Protein AF-A0A9N8EBX8-F1 (afdb_monomer_lite)

Radius of gyration: 35.18 Å; chains: 1; bounding box: 75×63×106 Å

Foldseek 3Di:
DDDDDDDDDDDDDDPPDPDPDPPVVPPDDPPPPPDDDDDDDDDPPPVVPPPVVVVVVPPPPPPPPPPDDPDPDPPPDDDPDPPVPDDDDDPVNDDPVRVVVCVVCVVVVVVVVVQVVQQCVVQVDPVSRDDLVQWDQDPVRDTHDPRCVVVVVVVVVVVVVVVVVVVVVVVVVVVVVVVVVVVVVVVVVVVVVVVVVVVCVVVVVDDDD

Organism: NCBI:txid568900

Sequence (209 aa):
MFVSCFPRPLPHRSTAKRLDVSVEQLFNPLLGLVDSMTDSDDDTPRWKTSQVELSQLLESDDERSLSCNKKKSRHVCFALEPETVALIPSHRDMTDVEWNSLFWGCDEIDQNARRNRVEFQVEGNWRNVLEESEFTLCSDGCLYHPVTVEIHLRNLRAQQVALANAAALVAVEVNSKKRKRATHLISGETRRIRGAFKRLRATGALPPQ

pLDDT: mean 75.57, std 18.73, range [31.95, 97.69]

Secondary structure (DSSP, 8-state):
-----PPPPPPP----------GGGSS-SSTTS------------GGGG-TTTTTGGGS--------------------SS-----PPPPTTS--HHHHHHHHHTHHHHHHHHHHHHHHHHHH-SGGGPPPGGGSEE-TTS-EE-HHHHHHHHHHHHHHHHHHHHHHHHHHHHHHHHHHHHHHHHHHHHHHHHHHHHHHHHHTTSS---

Structure (mmCIF, N/CA/C/O backbone):
data_AF-A0A9N8EBX8-F1
#
_entry.id   AF-A0A9N8EBX8-F1
#
loop_
_atom_site.group_PDB
_atom_site.id
_atom_site.type_symbol
_atom_site.label_atom_id
_atom_site.label_alt_id
_atom_site.label_comp_id
_atom_site.label_asym_id
_atom_site.label_entity_id
_atom_site.label_seq_id
_atom_site.pdbx_PDB_ins_code
_atom_site.Cartn_x
_atom_site.Cartn_y
_atom_site.Cartn_z
_atom_site.occupancy
_atom_site.B_iso_or_equiv
_atom_site.auth_seq_id
_atom_site.auth_comp_id
_atom_site.auth_asym_id
_atom_site.auth_atom_id
_atom_site.pdbx_PDB_model_num
ATOM 1 N N . MET A 1 1 ? 31.525 32.209 4.503 1.00 37.19 1 MET A N 1
ATOM 2 C CA . MET A 1 1 ? 30.225 32.909 4.573 1.00 37.19 1 MET A CA 1
ATOM 3 C C . MET A 1 1 ? 29.210 31.904 5.094 1.00 37.19 1 MET A C 1
ATOM 5 O O . MET A 1 1 ? 28.991 30.906 4.427 1.00 37.19 1 MET A O 1
ATOM 9 N N . PHE A 1 2 ? 28.702 32.084 6.314 1.00 31.95 2 PHE A N 1
ATOM 10 C CA . PHE A 1 2 ? 27.700 31.193 6.912 1.00 31.95 2 PHE A CA 1
ATOM 11 C C . PHE A 1 2 ? 26.309 31.670 6.490 1.00 31.95 2 PHE A C 1
ATOM 13 O O . PHE A 1 2 ? 25.914 32.776 6.847 1.00 31.95 2 PHE A O 1
ATOM 20 N N . VAL A 1 3 ? 25.587 30.858 5.719 1.00 37.88 3 VAL A N 1
ATOM 21 C CA . VAL A 1 3 ? 24.184 31.120 5.376 1.00 37.88 3 VAL A CA 1
ATOM 22 C C . VAL A 1 3 ? 23.325 30.361 6.382 1.00 37.88 3 VAL A C 1
ATOM 24 O O . VAL A 1 3 ? 23.243 29.136 6.353 1.00 37.88 3 VAL A O 1
ATOM 27 N N . SER A 1 4 ? 22.735 31.094 7.323 1.00 40.53 4 SER A N 1
ATOM 28 C CA . SER A 1 4 ? 21.783 30.565 8.294 1.00 40.53 4 SER A CA 1
ATOM 29 C C . SER A 1 4 ? 20.462 30.230 7.597 1.00 40.53 4 SER A C 1
ATOM 31 O O . SER A 1 4 ? 19.743 31.103 7.115 1.00 40.53 4 SER A O 1
ATOM 33 N N . CYS A 1 5 ? 20.126 28.944 7.546 1.00 46.34 5 CYS A N 1
ATOM 34 C CA . CYS A 1 5 ? 18.816 28.484 7.102 1.00 46.34 5 CYS A CA 1
ATOM 35 C C . CYS A 1 5 ? 17.824 28.606 8.265 1.00 46.34 5 CYS A C 1
ATOM 37 O O . CYS A 1 5 ? 17.765 27.742 9.137 1.00 46.34 5 CYS A O 1
ATOM 39 N N . PHE A 1 6 ? 17.053 29.693 8.293 1.00 41.03 6 PHE A N 1
ATOM 40 C CA . PHE A 1 6 ? 15.865 29.784 9.142 1.00 41.03 6 PHE A CA 1
ATOM 41 C C . PHE A 1 6 ? 14.728 28.939 8.537 1.00 41.03 6 PHE A C 1
ATOM 43 O O . PHE A 1 6 ? 14.463 29.056 7.336 1.00 41.03 6 PHE A O 1
ATOM 50 N N . PRO A 1 7 ? 14.020 28.114 9.329 1.00 54.38 7 PRO A N 1
ATOM 51 C CA . PRO A 1 7 ? 12.858 27.381 8.844 1.00 54.38 7 PRO A CA 1
ATOM 52 C C . PRO A 1 7 ? 11.713 28.352 8.522 1.00 54.38 7 PRO A C 1
ATOM 54 O O . PRO A 1 7 ? 11.358 29.213 9.330 1.00 54.38 7 PRO A O 1
ATOM 57 N N . ARG A 1 8 ? 11.127 28.210 7.325 1.00 52.31 8 ARG A N 1
ATOM 58 C CA . ARG A 1 8 ? 9.925 28.954 6.923 1.00 52.31 8 ARG A CA 1
ATOM 59 C C . ARG A 1 8 ? 8.744 28.569 7.829 1.00 52.31 8 ARG A C 1
ATOM 61 O O . ARG A 1 8 ? 8.545 27.379 8.073 1.00 52.31 8 ARG A O 1
ATOM 68 N N . PRO A 1 9 ? 7.931 29.534 8.290 1.00 50.69 9 PRO A N 1
ATOM 69 C CA . PRO A 1 9 ? 6.709 29.234 9.023 1.00 50.69 9 PRO A CA 1
ATOM 70 C C . PRO A 1 9 ? 5.687 28.551 8.103 1.00 50.69 9 PRO A C 1
ATOM 72 O O . PRO A 1 9 ? 5.466 28.976 6.968 1.00 50.69 9 PRO A O 1
ATOM 75 N N . LEU A 1 10 ? 5.074 27.479 8.607 1.00 59.56 10 LEU A N 1
ATOM 76 C CA . LEU A 1 10 ? 3.992 26.760 7.935 1.00 59.56 10 LEU A CA 1
ATOM 77 C C . LEU A 1 10 ? 2.757 27.667 7.770 1.00 59.56 10 LEU A C 1
ATOM 79 O O . LEU A 1 10 ? 2.458 28.455 8.673 1.00 59.56 10 LEU A O 1
ATOM 83 N N . PRO A 1 11 ? 2.011 27.551 6.656 1.00 57.91 11 PRO A N 1
ATOM 84 C CA . PRO A 1 11 ? 0.807 28.338 6.438 1.00 57.91 11 PRO A CA 1
ATOM 85 C C . PRO A 1 11 ? -0.276 28.007 7.470 1.00 57.91 11 PRO A C 1
ATOM 87 O O . PRO A 1 11 ? -0.464 26.863 7.890 1.00 57.91 11 PRO A O 1
ATOM 90 N N . HIS A 1 12 ? -0.989 29.057 7.876 1.00 49.72 12 HIS A N 1
ATOM 91 C CA . HIS A 1 12 ? -2.026 29.021 8.893 1.00 49.72 12 HIS A CA 1
ATOM 92 C C . HIS A 1 12 ? -3.114 27.986 8.592 1.00 49.72 12 HIS A C 1
ATOM 94 O O . HIS A 1 12 ? -3.686 27.911 7.506 1.00 49.72 12 HIS A O 1
ATOM 100 N N . ARG A 1 13 ? -3.410 27.218 9.641 1.00 43.53 13 ARG A N 1
ATOM 101 C CA . ARG A 1 13 ? -4.464 26.217 9.772 1.00 43.53 13 ARG A CA 1
ATOM 102 C C . ARG A 1 13 ? -5.822 26.816 9.374 1.00 43.53 13 ARG A C 1
ATOM 104 O O . ARG A 1 13 ? -6.448 27.524 10.158 1.00 43.53 13 ARG A O 1
ATOM 111 N N . SER A 1 14 ? -6.258 26.525 8.151 1.00 53.06 14 SER A N 1
ATOM 112 C CA . SER A 1 14 ? -7.626 26.763 7.685 1.00 53.06 14 SER A CA 1
ATOM 113 C C . SER A 1 14 ? -8.613 26.047 8.613 1.00 53.06 14 SER A C 1
ATOM 115 O O . SER A 1 14 ? -8.440 24.871 8.947 1.00 53.06 14 SER A O 1
ATOM 117 N N . THR A 1 15 ? -9.627 26.775 9.073 1.00 55.84 15 THR A N 1
ATOM 118 C CA . THR A 1 15 ? -10.727 26.272 9.895 1.00 55.84 15 THR A CA 1
ATOM 119 C C . THR A 1 15 ? -11.586 25.323 9.064 1.00 55.84 15 THR A C 1
ATOM 121 O O . THR A 1 15 ? -12.548 25.719 8.409 1.00 55.84 15 THR A O 1
ATOM 124 N N . ALA A 1 16 ? -11.221 24.039 9.084 1.00 47.03 16 ALA A N 1
ATOM 125 C CA . ALA A 1 16 ? -12.009 22.974 8.486 1.00 47.03 16 ALA A CA 1
ATOM 126 C C . ALA A 1 16 ? -13.427 22.995 9.077 1.00 47.03 16 ALA A C 1
ATOM 128 O O . ALA A 1 16 ? -13.636 22.717 10.262 1.00 47.03 16 ALA A O 1
ATOM 129 N N . LYS A 1 17 ? -14.404 23.360 8.241 1.00 56.72 17 LYS A N 1
ATOM 130 C CA . LYS A 1 17 ? -15.826 23.198 8.534 1.00 56.72 17 LYS A CA 1
ATOM 131 C C . LYS A 1 17 ? -16.073 21.713 8.783 1.00 56.72 17 LYS A C 1
ATOM 133 O O . LYS A 1 17 ? -15.787 20.877 7.930 1.00 56.72 17 LYS A O 1
ATOM 138 N N . ARG A 1 18 ? -16.568 21.402 9.977 1.00 46.97 18 ARG A N 1
ATOM 139 C CA . ARG A 1 18 ? -16.962 20.060 10.398 1.00 46.97 18 ARG A CA 1
ATOM 140 C C . ARG A 1 18 ? -18.167 19.648 9.552 1.00 46.97 18 ARG A C 1
ATOM 142 O O . ARG A 1 18 ? -19.279 20.099 9.802 1.00 46.97 18 ARG A O 1
ATOM 149 N N . LEU A 1 19 ? -17.922 18.887 8.492 1.00 50.38 19 LEU A N 1
ATOM 150 C CA . LEU A 1 19 ? -18.979 18.203 7.762 1.00 50.38 19 LEU A CA 1
ATOM 151 C C . LEU A 1 19 ? -19.377 16.996 8.611 1.00 50.38 19 LEU A C 1
ATOM 153 O O . LEU A 1 19 ? -18.619 16.033 8.717 1.00 50.38 19 LEU A O 1
ATOM 157 N N . ASP A 1 20 ? -20.536 17.084 9.258 1.00 47.75 20 ASP A N 1
ATOM 158 C CA . ASP A 1 20 ? -21.183 15.957 9.929 1.00 47.75 20 ASP A CA 1
ATOM 159 C C . ASP A 1 20 ? -21.713 14.995 8.855 1.00 47.75 20 ASP A C 1
ATOM 161 O O . ASP A 1 20 ? -22.892 14.985 8.510 1.00 47.75 20 ASP A O 1
ATOM 165 N N . VAL A 1 21 ? -20.806 14.216 8.265 1.00 49.06 21 VAL A N 1
ATOM 166 C CA . VAL A 1 21 ? -21.164 13.096 7.393 1.00 49.06 21 VAL A CA 1
ATOM 167 C C . VAL A 1 21 ? -21.389 11.885 8.290 1.00 49.06 21 VAL A C 1
ATOM 169 O O . VAL A 1 21 ? -20.483 11.442 8.998 1.00 49.06 21 VAL A O 1
ATOM 172 N N . SER A 1 22 ? -22.620 11.373 8.294 1.00 51.97 22 SER A N 1
ATOM 173 C CA . SER A 1 22 ? -22.981 10.147 9.003 1.00 51.97 22 SER A CA 1
ATOM 174 C C . SER A 1 22 ? -22.118 8.983 8.509 1.00 51.97 22 SER A C 1
ATOM 176 O O . SER A 1 22 ? -22.152 8.622 7.333 1.00 51.97 22 SER A O 1
ATOM 178 N N . VAL A 1 23 ? -21.361 8.376 9.428 1.00 54.88 23 VAL A N 1
ATOM 179 C CA . VAL A 1 23 ? -20.513 7.195 9.179 1.00 54.88 23 VAL A CA 1
ATOM 180 C C . VAL A 1 23 ? -21.335 6.010 8.649 1.00 54.88 23 VAL A C 1
ATOM 182 O O . VAL A 1 23 ? -20.795 5.141 7.974 1.00 54.88 23 VAL A O 1
ATOM 185 N N . GLU A 1 24 ? -22.653 5.996 8.866 1.00 55.81 24 GLU A N 1
ATOM 186 C CA . GLU A 1 24 ? -23.540 4.921 8.405 1.00 55.81 24 GLU A CA 1
ATOM 187 C C . GLU A 1 24 ? -23.800 4.936 6.886 1.00 55.81 24 GLU A C 1
ATOM 189 O O . GLU A 1 24 ? -24.262 3.933 6.350 1.00 55.81 24 GLU A O 1
ATOM 194 N N . GLN A 1 25 ? -23.461 6.014 6.164 1.00 54.91 25 GLN A N 1
ATOM 195 C CA . GLN A 1 25 ? -23.699 6.109 4.713 1.00 54.91 25 GLN A CA 1
ATOM 196 C C . GLN A 1 25 ? -22.510 5.696 3.829 1.00 54.91 25 GLN A C 1
ATOM 198 O O . GLN A 1 25 ? -22.679 5.576 2.620 1.00 54.91 25 GLN A O 1
ATOM 203 N N . LEU A 1 26 ? -21.326 5.433 4.397 1.00 55.50 26 LEU A N 1
ATOM 204 C CA . LEU A 1 26 ? -20.142 5.003 3.628 1.00 55.50 26 LEU A CA 1
ATOM 205 C C . LEU A 1 26 ? -19.890 3.485 3.658 1.00 55.50 26 LEU A C 1
ATOM 207 O O . LEU A 1 26 ? -18.963 3.014 3.006 1.00 55.50 26 LEU A O 1
ATOM 211 N N . PHE A 1 27 ? -20.706 2.711 4.383 1.00 50.91 27 PHE A N 1
ATOM 212 C CA . PHE A 1 27 ? -20.413 1.305 4.694 1.00 50.91 27 PHE A CA 1
ATOM 213 C C . PHE A 1 27 ? -21.330 0.253 4.052 1.00 50.91 27 PHE A C 1
ATOM 215 O O . PHE A 1 27 ? -21.300 -0.887 4.495 1.00 50.91 27 PHE A O 1
ATOM 222 N N . ASN A 1 28 ? -22.104 0.559 3.003 1.00 58.38 28 ASN A N 1
ATOM 223 C CA . ASN A 1 28 ? -22.814 -0.485 2.241 1.00 58.38 28 ASN A CA 1
ATOM 224 C C . ASN A 1 28 ? -23.022 -0.082 0.774 1.00 58.38 28 ASN A C 1
ATOM 226 O O . ASN A 1 28 ? -23.791 0.841 0.508 1.00 58.38 28 ASN A O 1
ATOM 230 N N . PRO A 1 29 ? -22.344 -0.766 -0.177 1.00 49.75 29 PRO A N 1
ATOM 231 C CA . PRO A 1 29 ? -23.085 -1.773 -0.949 1.00 49.75 29 PRO A CA 1
ATOM 232 C C . PRO A 1 29 ? -22.288 -3.031 -1.383 1.00 49.75 29 PRO A C 1
ATOM 234 O O . PRO A 1 29 ? -22.681 -3.679 -2.347 1.00 49.75 29 PRO A O 1
ATOM 237 N N . LEU A 1 30 ? -21.189 -3.4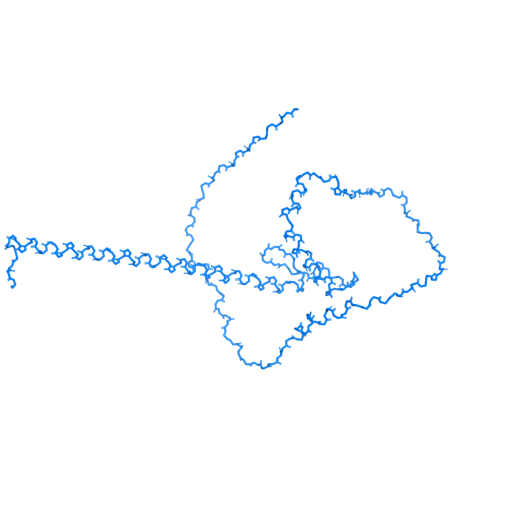20 -0.719 1.00 48.06 30 LEU A N 1
ATOM 238 C CA . LEU A 1 30 ? -20.375 -4.578 -1.163 1.00 48.06 30 LEU A CA 1
ATOM 239 C C . LEU A 1 30 ? -20.599 -5.899 -0.404 1.00 48.06 30 LEU A C 1
ATOM 241 O O . LEU A 1 30 ? -19.956 -6.896 -0.717 1.00 48.06 30 LEU A O 1
ATOM 245 N N . LEU A 1 31 ? -21.546 -5.957 0.535 1.00 50.66 31 LEU A N 1
ATOM 246 C CA . LEU A 1 31 ? -21.876 -7.188 1.274 1.00 50.66 31 LEU A CA 1
ATOM 247 C C . LEU A 1 31 ? -22.850 -8.135 0.539 1.00 50.66 31 LEU A C 1
ATOM 249 O O . LEU A 1 31 ? -23.327 -9.097 1.129 1.00 50.66 31 LEU A O 1
ATOM 253 N N . GLY A 1 32 ? -23.151 -7.886 -0.739 1.00 48.78 32 GLY A N 1
ATOM 254 C CA . GLY A 1 32 ? -24.137 -8.659 -1.505 1.00 48.78 32 GLY A CA 1
ATOM 255 C C . GLY A 1 32 ? -23.594 -9.783 -2.396 1.00 48.78 32 GLY A C 1
ATOM 256 O O . GLY A 1 32 ? -24.377 -10.336 -3.159 1.00 48.78 32 GLY A O 1
ATOM 257 N N . LEU A 1 33 ? -22.291 -10.098 -2.377 1.00 49.91 33 LEU A N 1
ATOM 258 C CA . LEU A 1 33 ? -21.699 -10.988 -3.391 1.00 49.91 33 LEU A CA 1
ATOM 259 C C . LEU A 1 33 ? -20.647 -11.968 -2.849 1.00 49.91 33 LEU A C 1
ATOM 261 O O . LEU A 1 33 ? -19.581 -12.125 -3.434 1.00 49.91 33 LEU A O 1
ATOM 265 N N . VAL A 1 34 ? -20.931 -12.626 -1.728 1.00 47.16 34 VAL A N 1
ATOM 266 C CA . VAL A 1 34 ? -20.144 -13.776 -1.250 1.00 47.16 34 VAL A CA 1
ATOM 267 C C . VAL A 1 34 ? -21.069 -14.784 -0.577 1.00 47.16 34 VAL A C 1
ATOM 269 O O . VAL A 1 34 ? -21.078 -14.908 0.636 1.00 47.16 34 VAL A O 1
ATOM 272 N N . ASP A 1 35 ? -21.873 -15.478 -1.376 1.00 49.88 35 ASP A N 1
ATOM 273 C CA . ASP A 1 35 ? -22.433 -16.781 -1.006 1.00 49.88 35 ASP A CA 1
ATOM 274 C C . ASP A 1 35 ? -22.734 -17.543 -2.295 1.00 49.88 35 ASP A C 1
ATOM 276 O O . ASP A 1 35 ? -23.754 -17.304 -2.936 1.00 49.88 35 ASP A O 1
ATOM 280 N N . SER A 1 36 ? -21.777 -18.379 -2.713 1.00 52.66 36 SER A N 1
ATOM 281 C CA . SER A 1 36 ? -21.924 -19.512 -3.646 1.00 52.66 36 SER A CA 1
ATOM 282 C C . SER A 1 36 ? -20.598 -19.755 -4.372 1.00 52.66 36 SER A C 1
ATOM 284 O O . SER A 1 36 ? -20.434 -19.316 -5.508 1.00 52.66 36 SER A O 1
ATOM 286 N N . MET A 1 37 ? -19.654 -20.446 -3.730 1.00 45.72 37 MET A N 1
ATOM 287 C CA . MET A 1 37 ? -18.734 -21.378 -4.406 1.00 45.72 37 MET A CA 1
ATOM 288 C C . MET A 1 37 ? -17.884 -22.101 -3.357 1.00 45.72 37 MET A C 1
ATOM 290 O O . MET A 1 37 ? -16.717 -21.794 -3.128 1.00 45.72 37 MET A O 1
ATOM 294 N N . THR A 1 38 ? -18.519 -23.053 -2.683 1.00 62.03 38 THR A N 1
ATOM 295 C CA . THR A 1 38 ? -17.833 -24.197 -2.083 1.00 62.03 38 THR A CA 1
ATOM 296 C C . THR A 1 38 ? -18.082 -25.405 -2.978 1.00 62.03 38 THR A C 1
ATOM 298 O O . THR A 1 38 ? -19.181 -25.546 -3.512 1.00 62.03 38 THR A O 1
ATOM 301 N N . ASP A 1 39 ? -17.054 -26.240 -3.087 1.00 57.00 39 ASP A N 1
ATOM 302 C CA . ASP A 1 39 ? -16.981 -27.538 -3.766 1.00 57.00 39 ASP A CA 1
ATOM 303 C C . ASP A 1 39 ? -16.733 -27.499 -5.277 1.00 57.00 39 ASP A C 1
ATOM 305 O O . ASP A 1 39 ? -17.631 -27.634 -6.104 1.00 57.00 39 ASP A O 1
ATOM 309 N N . SER A 1 40 ? -15.450 -27.382 -5.628 1.00 56.84 40 SER A N 1
ATOM 310 C CA . SER A 1 40 ? -14.898 -28.195 -6.710 1.00 56.84 40 SER A CA 1
ATOM 311 C C . SER A 1 40 ? -13.426 -28.486 -6.436 1.00 56.84 40 SER A C 1
ATOM 313 O O . SER A 1 40 ? -12.631 -27.586 -6.159 1.00 56.84 40 SER A O 1
ATOM 315 N N . ASP A 1 41 ? -13.129 -29.775 -6.453 1.00 55.16 41 ASP A N 1
ATOM 316 C CA . ASP A 1 41 ? -11.882 -30.413 -6.079 1.00 55.16 41 ASP A CA 1
ATOM 317 C C . ASP A 1 41 ? -10.686 -30.011 -6.966 1.00 55.16 41 ASP A C 1
ATOM 319 O O . ASP A 1 41 ? -10.775 -29.948 -8.187 1.00 55.16 41 ASP A O 1
ATOM 323 N N . ASP A 1 42 ? -9.546 -29.807 -6.303 1.00 57.62 42 ASP A N 1
ATOM 324 C CA . ASP A 1 42 ? -8.212 -30.248 -6.738 1.00 57.62 42 ASP A CA 1
ATOM 325 C C . ASP A 1 42 ? -7.585 -29.694 -8.037 1.00 57.62 42 ASP A C 1
ATOM 327 O O . ASP A 1 42 ? -6.865 -30.401 -8.737 1.00 57.62 42 ASP A O 1
ATOM 331 N N . ASP A 1 43 ? -7.721 -28.394 -8.309 1.00 52.28 43 ASP A N 1
ATOM 332 C CA . ASP A 1 43 ? -6.803 -27.685 -9.217 1.00 52.28 43 ASP A CA 1
ATOM 333 C C . ASP A 1 43 ? -5.789 -26.869 -8.412 1.00 52.28 43 ASP A C 1
ATOM 335 O O . ASP A 1 43 ? -5.891 -25.653 -8.225 1.00 52.28 43 ASP A O 1
ATOM 339 N N . THR A 1 44 ? -4.765 -27.560 -7.912 1.00 51.97 44 THR A N 1
ATOM 340 C CA . THR A 1 44 ? -3.576 -26.891 -7.380 1.00 51.97 44 THR A CA 1
ATOM 341 C C . THR A 1 44 ? -2.927 -26.113 -8.531 1.00 51.97 44 THR A C 1
ATOM 343 O O . THR A 1 44 ? -2.458 -26.726 -9.493 1.00 51.97 44 THR A O 1
ATOM 346 N N . PRO A 1 45 ? -2.866 -24.770 -8.493 1.00 51.81 45 PRO A N 1
ATOM 347 C CA . PRO A 1 45 ? -2.374 -24.027 -9.636 1.00 51.81 45 PRO A CA 1
ATOM 348 C C . PRO A 1 45 ? -0.866 -24.272 -9.808 1.00 51.81 45 PRO A C 1
ATOM 350 O O . PRO A 1 45 ? -0.055 -24.032 -8.908 1.00 51.81 45 PRO A O 1
ATOM 353 N N . ARG A 1 46 ? -0.508 -24.762 -11.002 1.00 49.44 46 ARG A N 1
ATOM 354 C CA . ARG A 1 46 ? 0.810 -25.279 -11.431 1.00 49.44 46 ARG A CA 1
ATOM 355 C C . ARG A 1 46 ? 2.009 -24.349 -11.181 1.00 49.44 46 ARG A C 1
ATOM 357 O O . ARG A 1 46 ? 3.152 -24.802 -11.214 1.00 49.44 46 ARG A O 1
ATOM 364 N N . TRP A 1 47 ? 1.777 -23.068 -10.894 1.00 54.12 47 TRP A N 1
ATOM 365 C CA . TRP A 1 47 ? 2.827 -22.079 -10.624 1.00 54.12 47 TRP A CA 1
ATOM 366 C C . TRP A 1 47 ? 3.484 -22.218 -9.240 1.00 54.12 47 TRP A C 1
ATOM 368 O O . TRP A 1 47 ? 4.501 -21.576 -8.987 1.00 54.12 47 TRP A O 1
ATOM 378 N N . LYS A 1 48 ? 2.971 -23.077 -8.345 1.00 45.62 48 LYS A N 1
ATOM 379 C CA . LYS A 1 48 ? 3.614 -23.351 -7.043 1.00 45.62 48 LYS A CA 1
ATOM 380 C C . LYS A 1 48 ? 4.815 -24.308 -7.098 1.00 45.62 48 LYS A C 1
ATOM 382 O O . LYS A 1 48 ? 5.445 -24.526 -6.068 1.00 45.62 48 LYS A O 1
ATOM 387 N N . THR A 1 49 ? 5.178 -24.839 -8.266 1.00 52.28 49 THR A N 1
ATOM 388 C CA . THR A 1 49 ? 6.231 -25.871 -8.375 1.00 52.28 49 THR A CA 1
ATOM 389 C C . THR A 1 49 ? 7.660 -25.332 -8.520 1.00 52.28 49 THR A C 1
ATOM 391 O O . THR A 1 49 ? 8.589 -26.121 -8.603 1.00 52.28 49 THR A O 1
ATOM 394 N N . SER A 1 50 ? 7.904 -24.018 -8.525 1.00 53.00 50 SER A N 1
ATOM 395 C CA . SER A 1 50 ? 9.158 -23.528 -9.133 1.00 53.00 50 SER A CA 1
ATOM 396 C C . SER A 1 50 ? 9.980 -22.556 -8.291 1.00 53.00 50 SER A C 1
ATOM 398 O O . SER A 1 50 ? 10.734 -21.774 -8.855 1.00 53.00 50 SER A O 1
ATOM 400 N N . GLN A 1 51 ? 9.908 -22.596 -6.955 1.00 50.56 51 GLN A N 1
ATOM 401 C CA . GLN A 1 51 ? 10.898 -21.864 -6.141 1.00 50.56 51 GLN A CA 1
ATOM 402 C C . GLN A 1 51 ? 12.161 -22.686 -5.835 1.00 50.56 51 GLN A C 1
ATOM 404 O O . GLN A 1 51 ? 13.219 -22.101 -5.629 1.00 50.56 51 GLN A O 1
ATOM 409 N N . VAL A 1 52 ? 12.080 -24.023 -5.856 1.00 51.97 52 VAL A N 1
ATOM 410 C CA . VAL A 1 52 ? 13.243 -24.910 -5.644 1.00 51.97 52 VAL A CA 1
ATOM 411 C C . VAL A 1 52 ? 13.928 -25.282 -6.971 1.00 51.97 52 VAL A C 1
ATOM 413 O O . VAL A 1 52 ? 15.143 -25.453 -6.993 1.00 51.97 52 VAL A O 1
ATOM 416 N N . GLU A 1 53 ? 13.202 -25.305 -8.096 1.00 53.34 53 GLU A N 1
ATOM 417 C CA . GLU A 1 53 ? 13.786 -25.539 -9.434 1.00 53.34 53 GLU A CA 1
ATOM 418 C C . GLU A 1 53 ? 14.520 -24.317 -10.015 1.00 53.34 53 GLU A C 1
ATOM 420 O O . GLU A 1 53 ? 15.482 -24.484 -10.762 1.00 53.34 53 GLU A O 1
ATOM 425 N N . LEU A 1 54 ? 14.142 -23.085 -9.641 1.00 54.19 54 LEU A N 1
ATOM 426 C CA . LEU A 1 54 ? 14.834 -21.872 -10.108 1.00 54.19 54 LEU A CA 1
ATOM 427 C C . LEU A 1 54 ? 16.290 -21.790 -9.626 1.00 54.19 54 LEU A C 1
ATOM 429 O O . LEU A 1 54 ? 17.119 -21.175 -10.290 1.00 54.19 54 LEU A O 1
ATOM 433 N N . SER A 1 55 ? 16.613 -22.434 -8.503 1.00 55.84 55 SER A N 1
ATOM 434 C CA . SER A 1 55 ? 17.971 -22.482 -7.956 1.00 55.84 55 SER A CA 1
ATOM 435 C C . SER A 1 55 ? 18.886 -23.441 -8.726 1.00 55.84 55 SER A C 1
ATOM 437 O O . SER A 1 55 ? 20.088 -23.219 -8.761 1.00 55.84 55 SER A O 1
ATOM 439 N N . GLN A 1 56 ? 18.338 -24.491 -9.353 1.00 52.38 56 GLN A N 1
ATOM 440 C CA . GLN A 1 56 ? 19.124 -25.509 -10.073 1.00 52.38 56 GLN A CA 1
ATOM 441 C C . GLN A 1 56 ? 19.397 -25.142 -11.540 1.00 52.38 56 GLN A C 1
ATOM 443 O O . GLN A 1 56 ? 20.303 -25.695 -12.154 1.00 52.38 56 GLN A O 1
ATOM 448 N N . LEU A 1 57 ? 18.665 -24.175 -12.100 1.00 51.22 57 LEU A N 1
ATOM 449 C CA . LEU A 1 57 ? 18.906 -23.645 -13.450 1.00 51.22 57 LEU A CA 1
ATOM 450 C C . LEU A 1 57 ? 19.999 -22.558 -13.504 1.00 51.22 57 LEU A C 1
ATOM 452 O O . LEU A 1 57 ? 20.328 -22.088 -14.589 1.00 51.22 57 LEU A O 1
ATOM 456 N N . LEU A 1 58 ? 20.558 -22.162 -12.355 1.00 52.88 58 LEU A N 1
ATOM 457 C CA . LEU A 1 58 ? 21.554 -21.090 -12.217 1.00 52.88 58 LEU A CA 1
ATOM 458 C C . LEU A 1 58 ? 23.021 -21.552 -12.327 1.00 52.88 58 LEU A C 1
ATOM 460 O O . LEU A 1 58 ? 23.908 -20.714 -12.220 1.00 52.88 58 LEU A O 1
ATOM 464 N N . GLU A 1 59 ? 23.300 -22.843 -12.539 1.00 59.88 59 GLU A N 1
ATOM 465 C CA . GLU A 1 59 ? 24.678 -23.379 -12.498 1.00 59.88 59 GLU A CA 1
ATOM 466 C C . GLU A 1 59 ? 25.234 -23.870 -13.848 1.00 59.88 59 GLU A C 1
ATOM 468 O O . GLU A 1 59 ? 26.332 -24.419 -13.888 1.00 59.88 59 GLU A O 1
ATOM 473 N N . SER A 1 60 ? 24.539 -23.651 -14.971 1.00 51.81 60 SER A N 1
ATOM 474 C CA . SER A 1 60 ? 25.012 -24.095 -16.295 1.00 51.81 60 SER A CA 1
ATOM 475 C C . SER A 1 60 ? 25.327 -22.916 -17.226 1.00 51.81 60 SER A C 1
ATOM 477 O O . SER A 1 60 ? 24.733 -22.768 -18.294 1.00 51.81 60 SER A O 1
ATOM 479 N N . ASP A 1 61 ? 26.286 -22.081 -16.821 1.00 52.34 61 ASP A N 1
ATOM 480 C CA . ASP A 1 61 ? 26.955 -21.116 -17.702 1.00 52.34 61 ASP A CA 1
ATOM 481 C C . ASP A 1 61 ? 27.986 -21.851 -18.577 1.00 52.34 61 ASP A C 1
ATOM 483 O O . ASP A 1 61 ? 29.197 -21.796 -18.367 1.00 52.34 61 ASP A O 1
ATOM 487 N N . ASP A 1 62 ? 27.487 -22.589 -19.572 1.00 56.47 62 ASP A N 1
ATOM 488 C CA . ASP A 1 62 ? 28.326 -23.134 -20.635 1.00 56.47 62 ASP A CA 1
ATOM 489 C C . ASP A 1 62 ? 28.790 -21.995 -21.555 1.00 56.47 62 ASP A C 1
ATOM 491 O O . ASP A 1 62 ? 28.017 -21.430 -22.338 1.00 56.47 62 ASP A O 1
ATOM 495 N N . GLU A 1 63 ? 30.088 -21.710 -21.464 1.00 57.03 63 GLU A N 1
ATOM 496 C CA . GLU A 1 63 ? 30.949 -20.900 -22.331 1.00 57.03 63 GLU A CA 1
ATOM 497 C C . GLU A 1 63 ? 30.727 -21.181 -23.836 1.00 57.03 63 GLU A C 1
ATOM 499 O O . GLU A 1 63 ? 31.537 -21.808 -24.529 1.00 57.03 63 GLU A O 1
ATOM 504 N N . ARG A 1 64 ? 29.616 -20.694 -24.402 1.00 54.56 64 ARG A N 1
ATOM 505 C CA . ARG A 1 64 ? 29.409 -20.662 -25.854 1.00 54.56 64 ARG A CA 1
ATOM 506 C C . ARG A 1 64 ? 30.297 -19.583 -26.447 1.00 54.56 64 ARG A C 1
ATOM 508 O O . ARG A 1 64 ? 29.888 -18.440 -26.635 1.00 54.56 64 ARG A O 1
ATOM 515 N N . SER A 1 65 ? 31.515 -19.990 -26.785 1.00 55.59 65 SER A N 1
ATOM 516 C CA . SER A 1 65 ? 32.447 -19.237 -27.616 1.00 55.59 65 SER A CA 1
ATOM 517 C C . SER A 1 65 ? 31.753 -18.808 -28.917 1.00 55.59 65 SER A C 1
ATOM 519 O O . SER A 1 65 ? 31.552 -19.595 -29.847 1.00 55.59 65 SER A O 1
ATOM 521 N N . LEU A 1 66 ? 31.322 -17.545 -28.963 1.00 52.72 66 LEU A N 1
ATOM 522 C CA . LEU A 1 66 ? 30.708 -16.925 -30.131 1.00 52.72 66 LEU A CA 1
ATOM 523 C C . LEU A 1 66 ? 31.787 -16.724 -31.199 1.00 52.72 66 LEU A C 1
ATOM 525 O O . LEU A 1 66 ? 32.461 -15.697 -31.253 1.00 52.72 66 LEU A O 1
ATOM 529 N N . SER A 1 67 ? 31.938 -17.722 -32.068 1.00 54.12 67 SER A N 1
ATOM 530 C CA . SER A 1 67 ? 32.713 -17.619 -33.304 1.00 54.12 67 SER A CA 1
ATOM 531 C C . SER A 1 67 ? 32.131 -16.508 -34.186 1.00 54.12 67 SER A C 1
ATOM 533 O O . SER A 1 67 ? 31.121 -16.671 -34.879 1.00 54.12 67 SER A O 1
ATOM 535 N N . CYS A 1 68 ? 32.742 -15.327 -34.120 1.00 49.50 68 CYS A N 1
ATOM 536 C CA . CYS A 1 68 ? 32.347 -14.164 -34.895 1.00 49.50 68 CYS A CA 1
ATOM 537 C C . CYS A 1 68 ? 32.812 -14.325 -36.352 1.00 49.50 68 CYS A C 1
ATOM 539 O O . CYS A 1 68 ? 33.937 -14.008 -36.737 1.00 49.50 68 CYS A O 1
ATOM 541 N N . ASN A 1 69 ? 31.908 -14.820 -37.199 1.00 54.97 69 ASN A N 1
ATOM 542 C CA . ASN A 1 69 ? 32.083 -14.793 -38.647 1.00 54.97 69 ASN A CA 1
ATOM 543 C C . ASN A 1 69 ? 32.334 -13.349 -39.113 1.00 54.97 69 ASN A C 1
ATOM 545 O O . ASN A 1 69 ? 31.463 -12.488 -38.977 1.00 54.97 69 ASN A O 1
ATOM 549 N N . LYS A 1 70 ? 33.521 -13.102 -39.685 1.00 60.50 70 LYS A N 1
ATOM 550 C CA . LYS A 1 70 ? 33.986 -11.817 -40.238 1.00 60.50 70 LYS A CA 1
ATOM 551 C C . LYS A 1 70 ? 33.131 -11.381 -41.437 1.00 60.50 70 LYS A C 1
ATOM 553 O O . LYS A 1 70 ? 33.555 -11.460 -42.588 1.00 60.50 70 LYS A O 1
ATOM 558 N N . LYS A 1 71 ? 31.904 -10.925 -41.190 1.00 64.00 71 LYS A N 1
ATOM 559 C CA . LYS A 1 71 ? 31.101 -10.202 -42.182 1.00 64.00 71 LYS A CA 1
ATOM 560 C C . LYS A 1 71 ? 31.650 -8.778 -42.261 1.00 64.00 71 LYS A C 1
ATOM 562 O O . LYS A 1 71 ? 31.806 -8.130 -41.232 1.00 64.00 71 LYS A O 1
ATOM 567 N N . LYS A 1 72 ? 31.976 -8.315 -43.474 1.00 65.12 72 LYS A N 1
ATOM 568 C CA . LYS A 1 72 ? 32.446 -6.946 -43.751 1.00 65.12 72 LYS A CA 1
ATOM 569 C C . LYS A 1 72 ? 31.498 -5.956 -43.066 1.00 65.12 72 LYS A C 1
ATOM 571 O O . LYS A 1 72 ? 30.325 -5.890 -43.437 1.00 65.12 72 LYS A O 1
ATOM 576 N N . SER A 1 73 ? 31.982 -5.253 -42.043 1.00 62.28 73 SER A N 1
ATOM 577 C CA . SER A 1 73 ? 31.191 -4.274 -41.304 1.00 62.28 73 SER A CA 1
ATOM 578 C C . SER A 1 73 ? 30.769 -3.172 -42.270 1.00 62.28 73 SER A C 1
ATOM 580 O O . SER A 1 73 ? 31.595 -2.471 -42.854 1.00 62.28 73 SER A O 1
ATOM 582 N N . ARG A 1 74 ? 29.460 -3.030 -42.488 1.00 69.06 74 ARG A N 1
ATOM 583 C CA . ARG A 1 74 ? 28.928 -1.811 -43.094 1.00 69.06 74 ARG A CA 1
ATOM 584 C C . ARG A 1 74 ? 29.183 -0.718 -42.062 1.00 69.06 74 ARG A C 1
ATOM 586 O O . ARG A 1 74 ? 28.676 -0.820 -40.948 1.00 69.06 74 ARG A O 1
ATOM 593 N N . HIS A 1 75 ? 30.027 0.256 -42.393 1.00 67.62 75 HIS A N 1
ATOM 594 C CA . HIS A 1 75 ? 30.238 1.420 -41.540 1.00 67.62 75 HIS A CA 1
ATOM 595 C C . HIS A 1 75 ? 28.890 2.121 -41.361 1.00 67.62 75 HIS A C 1
ATOM 597 O O . HIS A 1 75 ? 28.325 2.649 -42.318 1.00 67.62 75 HIS A O 1
ATOM 603 N N . VAL A 1 76 ? 28.352 2.064 -40.144 1.00 69.12 76 VAL A N 1
ATOM 604 C CA . VAL A 1 76 ? 27.208 2.877 -39.742 1.00 69.12 76 VAL A CA 1
ATOM 605 C C . VAL A 1 76 ? 27.744 4.299 -39.604 1.00 69.12 76 VAL A C 1
ATOM 607 O O . VAL A 1 76 ? 28.494 4.594 -38.678 1.00 69.12 76 VAL A O 1
ATOM 610 N N . CYS A 1 77 ? 27.441 5.152 -40.580 1.00 65.12 77 CYS A N 1
ATOM 611 C CA . CYS A 1 77 ? 27.672 6.587 -40.475 1.00 65.12 77 CYS A CA 1
ATOM 612 C C . CYS A 1 77 ? 26.426 7.186 -39.827 1.00 65.12 77 CYS A C 1
ATOM 614 O O . CYS A 1 77 ? 25.366 7.216 -40.451 1.00 65.12 77 CYS A O 1
ATOM 616 N N . PHE A 1 78 ? 26.544 7.612 -38.572 1.00 69.12 78 PHE A N 1
ATOM 617 C CA . PHE A 1 78 ? 25.506 8.404 -37.921 1.00 69.12 78 PHE A CA 1
ATOM 618 C C . PHE A 1 78 ? 25.371 9.746 -38.657 1.00 69.12 78 PHE A C 1
ATOM 620 O O . PHE A 1 78 ? 26.367 10.292 -39.141 1.00 69.12 78 PHE A O 1
ATOM 627 N N . ALA A 1 79 ? 24.137 10.224 -38.823 1.00 66.50 79 ALA A N 1
ATOM 628 C CA . ALA A 1 79 ? 23.862 11.475 -39.519 1.00 66.50 79 ALA A CA 1
ATOM 629 C C . ALA A 1 79 ? 24.555 12.648 -38.804 1.00 66.50 79 ALA A C 1
ATOM 631 O O . ALA A 1 79 ? 24.613 12.685 -37.581 1.00 66.50 79 ALA A O 1
ATOM 632 N N . LEU A 1 80 ? 25.072 13.607 -39.578 1.00 62.38 80 LEU A N 1
ATOM 633 C CA . LEU A 1 80 ? 25.788 14.799 -39.096 1.00 62.38 80 LEU A CA 1
ATOM 634 C C . LEU A 1 80 ? 24.862 15.887 -38.516 1.00 62.38 80 LEU A C 1
ATOM 636 O O . LEU A 1 80 ? 25.270 17.040 -38.382 1.00 62.38 80 LEU A O 1
ATOM 640 N N . GLU A 1 81 ? 23.613 15.546 -38.212 1.00 68.62 81 GLU A N 1
ATOM 641 C CA . GLU A 1 81 ? 22.747 16.432 -37.444 1.00 68.62 81 GLU A CA 1
ATOM 642 C C . GLU A 1 81 ? 23.366 16.554 -36.043 1.00 68.62 81 GLU A C 1
ATOM 644 O O . GLU A 1 81 ? 23.759 15.534 -35.468 1.00 68.62 81 GLU A O 1
ATOM 649 N N . PRO A 1 82 ? 23.503 17.763 -35.474 1.00 61.75 82 PRO A N 1
ATOM 650 C CA . PRO A 1 82 ? 23.858 17.910 -34.077 1.00 61.75 82 PRO A CA 1
ATOM 651 C C . PRO A 1 82 ? 22.668 17.423 -33.248 1.00 61.75 82 PRO A C 1
ATOM 653 O O . PRO A 1 82 ? 21.870 18.216 -32.754 1.00 61.75 82 PRO A O 1
ATOM 656 N N . GLU A 1 83 ? 22.534 16.105 -33.099 1.00 61.44 83 GLU A N 1
ATOM 657 C CA . GLU A 1 83 ? 21.798 15.543 -31.983 1.00 61.44 83 GLU A CA 1
ATOM 658 C C . GLU A 1 83 ? 22.434 16.162 -30.743 1.00 61.44 83 GLU A C 1
ATOM 660 O O . GLU A 1 83 ? 23.610 15.949 -30.439 1.00 61.44 83 GLU A O 1
ATOM 665 N N . THR A 1 84 ? 21.683 17.024 -30.064 1.00 66.94 84 THR A N 1
ATOM 666 C CA . THR A 1 84 ? 22.002 17.460 -28.711 1.00 66.94 84 THR A CA 1
ATOM 667 C C . THR A 1 84 ? 22.076 16.205 -27.858 1.00 66.94 84 THR A C 1
ATOM 669 O O . THR A 1 84 ? 21.065 15.734 -27.343 1.00 66.94 84 THR A O 1
ATOM 672 N N . VAL A 1 85 ? 23.275 15.632 -27.757 1.00 69.56 85 VAL A N 1
ATOM 673 C CA . VAL A 1 85 ? 23.571 14.539 -26.844 1.00 69.56 85 VAL A CA 1
ATOM 674 C C . VAL A 1 85 ? 23.435 15.135 -25.454 1.00 69.56 85 VAL A C 1
ATOM 676 O O . VAL A 1 85 ? 24.343 15.795 -24.946 1.00 69.56 85 VAL A O 1
ATOM 679 N N . ALA A 1 86 ? 22.252 14.974 -24.866 1.00 73.62 86 ALA A N 1
ATOM 680 C CA . ALA A 1 86 ? 22.040 15.292 -23.471 1.00 73.62 86 ALA A CA 1
ATOM 681 C C . ALA A 1 86 ? 22.967 14.377 -22.668 1.00 73.62 86 ALA A C 1
ATOM 683 O O . ALA A 1 86 ? 22.839 13.152 -22.699 1.00 73.62 86 ALA A O 1
ATOM 684 N N . LEU A 1 87 ? 23.949 14.975 -21.997 1.00 76.94 87 LEU A N 1
ATOM 685 C CA . LEU A 1 87 ? 24.817 14.235 -21.099 1.00 76.94 87 LEU A CA 1
ATOM 686 C C . LEU A 1 87 ? 23.962 13.726 -19.944 1.00 76.94 87 LEU A C 1
ATOM 688 O O . LEU A 1 87 ? 23.322 14.511 -19.245 1.00 76.94 87 LEU A O 1
ATOM 692 N N . ILE A 1 88 ? 23.957 12.410 -19.751 1.00 78.50 88 ILE A N 1
ATOM 693 C CA . ILE A 1 88 ? 23.382 11.818 -18.549 1.00 78.50 88 ILE A CA 1
ATOM 694 C C . ILE A 1 88 ? 24.304 12.226 -17.391 1.00 78.50 88 ILE A C 1
ATOM 696 O O . ILE A 1 88 ? 25.498 11.911 -17.450 1.00 78.50 88 ILE A O 1
ATOM 700 N N . PRO A 1 89 ? 23.799 12.946 -16.374 1.00 79.75 89 PRO A N 1
ATOM 701 C CA . PRO A 1 89 ? 24.623 13.395 -15.262 1.00 79.75 89 PRO A CA 1
ATOM 702 C C . PRO A 1 89 ? 25.233 12.195 -14.536 1.00 79.75 89 PRO A C 1
ATOM 704 O O . PRO A 1 89 ? 24.585 11.164 -14.332 1.00 79.75 89 PRO A O 1
ATOM 707 N N . SER A 1 90 ? 26.503 12.320 -14.153 1.00 87.00 90 SER A N 1
ATOM 708 C CA . SER A 1 90 ? 27.164 11.297 -13.354 1.00 87.00 90 SER A CA 1
ATOM 709 C C . SER A 1 90 ? 26.605 11.315 -11.934 1.00 87.00 90 SER A C 1
ATOM 711 O O . SER A 1 90 ? 26.210 12.357 -11.419 1.00 87.00 90 SER A O 1
ATOM 713 N N . HIS A 1 91 ? 26.676 10.187 -11.226 1.00 83.94 91 HIS A N 1
ATOM 714 C CA . HIS A 1 91 ? 26.390 10.140 -9.784 1.00 83.94 91 HIS A CA 1
ATOM 715 C C . HIS A 1 91 ? 27.261 11.108 -8.963 1.00 83.94 91 HIS A C 1
ATOM 717 O O . HIS A 1 91 ? 26.906 11.480 -7.848 1.00 83.94 91 HIS A O 1
ATOM 723 N N . ARG A 1 92 ? 28.411 11.517 -9.515 1.00 89.12 92 ARG A N 1
ATOM 724 C CA . ARG A 1 92 ? 29.301 12.524 -8.922 1.00 89.12 92 ARG A CA 1
ATOM 725 C C . ARG A 1 92 ? 28.766 13.949 -9.037 1.00 89.12 92 ARG A C 1
ATOM 727 O O . ARG A 1 92 ? 29.183 14.795 -8.258 1.00 89.12 92 ARG A O 1
ATOM 734 N N . ASP A 1 93 ? 27.877 14.188 -9.994 1.00 90.94 93 ASP A N 1
ATOM 735 C CA . ASP A 1 93 ? 27.296 15.501 -10.274 1.00 90.94 93 ASP A CA 1
ATOM 736 C C . ASP A 1 93 ? 25.977 15.713 -9.511 1.00 90.94 93 ASP A C 1
ATOM 738 O O . ASP A 1 93 ? 25.403 16.798 -9.565 1.00 90.94 93 ASP A O 1
ATOM 742 N N . MET A 1 94 ? 25.497 14.688 -8.794 1.00 90.00 94 MET A N 1
ATOM 743 C CA . MET A 1 94 ? 24.303 14.781 -7.959 1.00 90.00 94 MET A CA 1
ATOM 744 C C . MET A 1 94 ? 24.558 15.672 -6.743 1.00 90.00 94 MET A C 1
ATOM 746 O O . MET A 1 94 ? 25.565 15.552 -6.044 1.00 90.00 94 MET A O 1
ATOM 750 N N . THR A 1 95 ? 23.595 16.534 -6.457 1.00 93.69 95 THR A N 1
ATOM 751 C CA . THR A 1 95 ? 23.567 17.369 -5.260 1.00 93.69 95 THR A CA 1
ATOM 752 C C . THR A 1 95 ? 23.327 16.533 -4.000 1.00 93.69 95 THR A C 1
ATOM 754 O O . THR A 1 95 ? 22.728 15.457 -4.046 1.00 93.69 95 THR A O 1
ATOM 757 N N . ASP A 1 96 ? 23.709 17.064 -2.835 1.00 93.56 96 ASP A N 1
ATOM 758 C CA . ASP A 1 96 ? 23.436 16.419 -1.540 1.00 93.56 96 ASP A CA 1
ATOM 759 C C . ASP A 1 96 ? 21.936 16.163 -1.313 1.00 93.56 96 ASP A C 1
ATOM 761 O O . ASP A 1 96 ? 21.551 15.218 -0.625 1.00 93.56 96 ASP A O 1
ATOM 765 N N . VAL A 1 97 ? 21.066 17.005 -1.882 1.00 92.62 97 VAL A N 1
ATOM 766 C CA . VAL A 1 97 ? 19.608 16.845 -1.788 1.00 92.62 97 VAL A CA 1
ATOM 767 C C . VAL A 1 97 ? 19.150 15.619 -2.577 1.00 92.62 97 VAL A C 1
ATOM 769 O O . VAL A 1 97 ? 18.378 14.819 -2.053 1.00 92.62 97 VAL A O 1
ATOM 772 N N . GLU A 1 98 ? 19.647 15.442 -3.801 1.00 89.69 98 GLU A N 1
ATOM 773 C CA . GLU A 1 98 ? 19.334 14.286 -4.650 1.00 89.69 98 GLU A CA 1
ATOM 774 C C . GLU A 1 98 ? 19.883 12.991 -4.050 1.00 89.69 98 GLU A C 1
ATOM 776 O O . GLU A 1 98 ? 19.158 12.001 -3.959 1.00 89.69 98 GLU A O 1
ATOM 781 N N . TRP A 1 99 ? 21.121 13.020 -3.549 1.00 90.25 99 TRP A N 1
ATOM 782 C CA . TRP A 1 99 ? 21.725 11.888 -2.847 1.00 90.25 99 TRP A CA 1
ATOM 783 C C . TRP A 1 99 ? 20.914 11.464 -1.626 1.00 90.25 99 TRP A C 1
ATOM 785 O O . TRP A 1 99 ? 20.622 10.280 -1.455 1.00 90.25 99 TRP A O 1
ATOM 795 N N . ASN A 1 100 ? 20.505 12.425 -0.796 1.00 90.88 100 ASN A N 1
ATOM 796 C CA . ASN A 1 100 ? 19.649 12.136 0.347 1.00 90.88 100 ASN A CA 1
ATOM 797 C C . ASN A 1 100 ? 18.292 11.591 -0.105 1.00 90.88 100 ASN A C 1
ATOM 799 O O . ASN A 1 100 ? 17.812 10.622 0.472 1.00 90.88 100 ASN A O 1
ATOM 803 N N . SER A 1 101 ? 17.685 12.162 -1.147 1.00 90.88 101 SER A N 1
ATOM 804 C CA . SER A 1 101 ? 16.409 11.672 -1.674 1.00 90.88 101 SER A CA 1
ATOM 805 C C . SER A 1 101 ? 16.500 10.218 -2.142 1.00 90.88 101 SER A C 1
ATOM 807 O O . SER A 1 101 ? 15.621 9.426 -1.817 1.00 90.88 101 SER A O 1
ATOM 809 N N . LEU A 1 102 ? 17.564 9.847 -2.859 1.00 86.88 102 LEU A N 1
ATOM 810 C CA . LEU A 1 102 ? 17.806 8.464 -3.284 1.00 86.88 102 LEU A CA 1
ATOM 811 C C . LEU A 1 102 ? 18.030 7.532 -2.094 1.00 86.88 102 LEU A C 1
ATOM 813 O O . LEU A 1 102 ? 17.517 6.416 -2.076 1.00 86.88 102 LEU A O 1
ATOM 817 N N . PHE A 1 103 ? 18.777 7.993 -1.090 1.00 87.06 103 PHE A N 1
ATOM 818 C CA . PHE A 1 103 ? 19.059 7.202 0.101 1.00 87.06 103 PHE A CA 1
ATOM 819 C C . PHE A 1 103 ? 17.795 6.934 0.926 1.00 87.06 103 PHE A C 1
ATOM 821 O O . PHE A 1 103 ? 17.563 5.802 1.340 1.00 87.06 103 PHE A O 1
ATOM 828 N N . TRP A 1 104 ? 16.954 7.949 1.135 1.00 88.50 104 TRP A N 1
ATOM 829 C CA . TRP A 1 104 ? 15.688 7.800 1.861 1.00 88.50 104 TRP A CA 1
ATOM 830 C C . TRP A 1 104 ? 14.608 7.088 1.038 1.00 88.50 104 TRP A C 1
ATOM 832 O O . TRP A 1 104 ? 13.716 6.474 1.614 1.00 88.50 104 TRP A O 1
ATOM 842 N N . GLY A 1 105 ? 14.702 7.137 -0.292 1.00 88.94 105 GLY A N 1
ATOM 843 C CA . GLY A 1 105 ? 13.846 6.399 -1.221 1.00 88.94 105 GLY A CA 1
ATOM 844 C C . GLY A 1 105 ? 14.311 4.969 -1.504 1.00 88.94 105 GLY A C 1
ATOM 845 O O . GLY A 1 105 ? 13.784 4.338 -2.418 1.00 88.94 105 GLY A O 1
ATOM 846 N N . CYS A 1 106 ? 15.295 4.440 -0.767 1.00 89.50 106 CYS A N 1
ATOM 847 C CA . CYS A 1 106 ? 15.875 3.128 -1.053 1.00 89.50 106 CYS A CA 1
ATOM 848 C C . CYS A 1 106 ? 14.829 2.006 -1.050 1.00 89.50 106 CYS A C 1
ATOM 850 O O . CYS A 1 106 ? 14.849 1.173 -1.949 1.00 89.50 106 CYS A O 1
ATOM 852 N N . ASP A 1 107 ? 13.869 2.033 -0.122 1.00 91.12 107 ASP A N 1
ATOM 853 C CA . ASP A 1 107 ? 12.795 1.039 -0.043 1.00 91.12 107 ASP A CA 1
ATOM 854 C C . ASP A 1 107 ? 11.896 1.053 -1.287 1.00 91.12 107 ASP A C 1
ATOM 856 O O . ASP A 1 107 ? 11.477 -0.000 -1.769 1.00 91.12 107 ASP A O 1
ATOM 860 N N . GLU A 1 108 ? 11.604 2.239 -1.824 1.00 87.25 108 GLU A N 1
ATOM 861 C CA . GLU A 1 108 ? 10.810 2.398 -3.044 1.00 87.25 108 GLU A CA 1
ATOM 862 C C . GLU A 1 108 ? 11.576 1.873 -4.261 1.00 87.25 108 GLU A C 1
ATOM 864 O O . GLU A 1 108 ? 11.026 1.128 -5.075 1.00 87.25 108 GLU A O 1
ATOM 869 N N . ILE A 1 109 ? 12.867 2.201 -4.355 1.00 89.19 109 ILE A N 1
ATOM 870 C CA . ILE A 1 109 ? 13.755 1.690 -5.404 1.00 89.19 109 ILE A CA 1
ATOM 871 C C . ILE A 1 109 ? 13.810 0.161 -5.348 1.00 89.19 109 ILE A C 1
ATOM 873 O O . ILE A 1 109 ? 13.686 -0.494 -6.382 1.00 89.19 109 ILE A O 1
ATOM 877 N N . ASP A 1 110 ? 13.939 -0.418 -4.155 1.00 91.44 110 ASP A N 1
ATOM 878 C CA . ASP A 1 110 ? 14.028 -1.864 -3.954 1.00 91.44 110 ASP A CA 1
ATOM 879 C C . ASP A 1 110 ? 12.715 -2.572 -4.332 1.00 91.44 110 ASP A C 1
ATOM 881 O O . ASP A 1 110 ? 12.716 -3.627 -4.974 1.00 91.44 110 ASP A O 1
ATOM 885 N N . GLN A 1 111 ? 11.570 -1.971 -3.994 1.00 86.69 111 GLN A N 1
ATOM 886 C CA . GLN A 1 111 ? 10.252 -2.458 -4.412 1.00 86.69 111 GLN A CA 1
ATOM 887 C C . GLN A 1 111 ? 10.080 -2.398 -5.932 1.00 86.69 111 GLN A C 1
ATOM 889 O O . GLN A 1 111 ? 9.653 -3.386 -6.537 1.00 86.69 111 GLN A O 1
ATOM 894 N N . ASN A 1 112 ? 10.465 -1.285 -6.558 1.00 88.00 112 ASN A N 1
ATOM 895 C CA . ASN A 1 112 ? 10.417 -1.128 -8.009 1.00 88.00 112 ASN A CA 1
ATOM 896 C C . ASN A 1 112 ? 11.357 -2.116 -8.711 1.00 88.00 112 ASN A C 1
ATOM 898 O O . ASN A 1 112 ? 10.957 -2.749 -9.683 1.00 88.00 112 ASN A O 1
ATOM 902 N N . ALA A 1 113 ? 12.565 -2.341 -8.189 1.00 90.81 113 ALA A N 1
ATOM 903 C CA . ALA A 1 113 ? 13.500 -3.325 -8.728 1.00 90.81 113 ALA A CA 1
ATOM 904 C C . ALA A 1 113 ? 12.924 -4.750 -8.683 1.00 90.81 113 ALA A C 1
ATOM 906 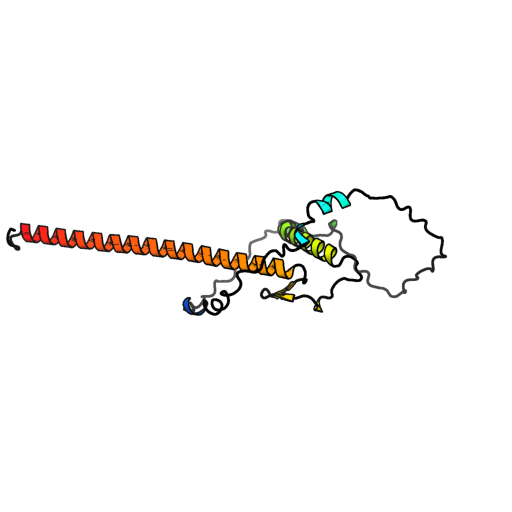O O . ALA A 1 113 ? 13.033 -5.501 -9.654 1.00 90.81 113 ALA A O 1
ATOM 907 N N . ARG A 1 114 ? 12.259 -5.124 -7.580 1.00 89.56 114 ARG A N 1
ATOM 908 C CA . ARG A 1 114 ? 11.561 -6.416 -7.469 1.00 89.56 114 ARG A CA 1
ATOM 909 C C . ARG A 1 114 ? 10.407 -6.523 -8.461 1.00 89.56 114 ARG A C 1
ATOM 911 O O . ARG A 1 114 ? 10.270 -7.570 -9.089 1.00 89.56 114 ARG A O 1
ATOM 918 N N . ARG A 1 115 ? 9.611 -5.460 -8.623 1.00 86.56 115 ARG A N 1
ATOM 919 C CA . ARG A 1 115 ? 8.508 -5.410 -9.593 1.00 86.56 115 ARG A CA 1
ATOM 920 C C . ARG A 1 115 ? 9.025 -5.595 -11.021 1.00 86.56 115 ARG A C 1
ATOM 922 O O . ARG A 1 115 ? 8.611 -6.536 -11.691 1.00 86.56 115 ARG A O 1
ATOM 929 N N . ASN A 1 116 ? 10.003 -4.786 -11.422 1.00 87.56 116 ASN A N 1
ATOM 930 C CA . ASN A 1 116 ? 10.600 -4.825 -12.756 1.00 87.56 116 ASN A CA 1
ATOM 931 C C . ASN A 1 116 ? 11.244 -6.185 -13.047 1.00 87.56 116 ASN A C 1
ATOM 933 O O . ASN A 1 116 ? 11.183 -6.676 -14.168 1.00 87.56 116 ASN A O 1
ATOM 937 N N . ARG A 1 117 ? 11.847 -6.833 -12.040 1.00 89.88 117 ARG A N 1
ATOM 938 C CA . ARG A 1 117 ? 12.395 -8.186 -12.194 1.00 89.88 117 ARG A CA 1
ATOM 939 C C . ARG A 1 117 ? 11.311 -9.205 -12.541 1.00 89.88 117 ARG A C 1
ATOM 941 O O . ARG A 1 117 ? 11.552 -10.061 -13.384 1.00 89.88 117 ARG A O 1
ATOM 948 N N . VAL A 1 118 ? 10.153 -9.138 -11.886 1.00 89.25 118 VAL A N 1
ATOM 949 C CA . VAL A 1 118 ? 9.025 -10.041 -12.162 1.00 89.25 118 VAL A CA 1
ATOM 950 C C . VAL A 1 118 ? 8.445 -9.770 -13.550 1.00 89.25 118 VAL A C 1
ATOM 952 O O . VAL A 1 118 ? 8.210 -10.714 -14.296 1.00 89.25 118 VAL A O 1
ATOM 955 N N . GLU A 1 119 ? 8.265 -8.499 -13.913 1.00 88.69 119 GLU A N 1
ATOM 956 C CA . GLU A 1 119 ? 7.790 -8.088 -15.243 1.00 88.69 119 GLU A CA 1
ATOM 957 C C . GLU A 1 119 ? 8.734 -8.608 -16.334 1.00 88.69 119 GLU A C 1
ATOM 959 O O . GLU A 1 119 ? 8.315 -9.364 -17.209 1.00 88.69 119 GLU A O 1
ATOM 964 N N . PHE A 1 120 ? 10.038 -8.361 -16.184 1.00 88.62 120 PHE A N 1
ATOM 965 C CA . PHE A 1 120 ? 11.059 -8.840 -17.112 1.00 88.62 120 PHE A CA 1
ATOM 966 C C . PHE A 1 120 ? 11.110 -10.370 -17.216 1.00 88.62 120 PHE A C 1
ATOM 968 O O . PHE A 1 120 ? 11.358 -10.911 -18.288 1.00 88.62 120 PHE A O 1
ATOM 975 N N . GLN A 1 121 ? 10.873 -11.099 -16.122 1.00 87.50 121 GLN A N 1
ATOM 976 C CA . GLN A 1 121 ? 10.830 -12.564 -16.154 1.00 87.50 121 GLN A CA 1
ATOM 977 C C . GLN A 1 121 ? 9.642 -13.108 -16.954 1.00 87.50 121 GLN A C 1
ATOM 979 O O . GLN A 1 121 ? 9.766 -14.182 -17.541 1.00 87.50 121 GLN A O 1
ATOM 984 N N . VAL A 1 122 ? 8.510 -12.398 -16.974 1.00 86.00 122 VAL A N 1
ATOM 985 C CA . VAL A 1 122 ? 7.315 -12.830 -17.711 1.00 86.00 122 VAL A CA 1
ATOM 986 C C . VAL A 1 122 ? 7.353 -12.382 -19.169 1.00 86.00 122 VAL A C 1
ATOM 988 O O . VAL A 1 122 ? 7.060 -13.183 -20.053 1.00 86.00 122 VAL A O 1
ATOM 991 N N . GLU A 1 123 ? 7.740 -11.136 -19.435 1.00 86.19 123 GLU A N 1
ATOM 992 C CA . GLU A 1 123 ? 7.847 -10.603 -20.800 1.00 86.19 123 GLU A CA 1
ATOM 993 C C . GLU A 1 123 ? 9.071 -11.174 -21.538 1.00 86.19 123 GLU A C 1
ATOM 995 O O . GLU A 1 123 ? 9.057 -11.419 -22.749 1.00 86.19 123 GLU A O 1
ATOM 1000 N N . GLY A 1 124 ? 10.140 -11.452 -20.791 1.00 83.75 124 GLY A N 1
ATOM 1001 C CA . GLY A 1 124 ? 11.372 -12.041 -21.287 1.00 83.75 124 GLY A CA 1
ATOM 1002 C C . GLY A 1 124 ? 12.142 -11.095 -22.207 1.00 83.75 124 GLY A C 1
ATOM 1003 O O . GLY A 1 124 ? 12.953 -10.285 -21.768 1.00 83.75 124 GLY A O 1
ATOM 1004 N N . ASN A 1 125 ? 11.964 -11.259 -23.519 1.00 80.12 125 ASN A N 1
ATOM 1005 C CA . ASN A 1 125 ? 12.715 -10.499 -24.518 1.00 80.12 125 ASN A CA 1
ATOM 1006 C C . ASN A 1 125 ? 12.104 -9.107 -24.684 1.00 80.12 125 ASN A C 1
ATOM 1008 O O . ASN A 1 125 ? 10.889 -8.985 -24.782 1.00 80.12 125 ASN A O 1
ATOM 1012 N N . TRP A 1 126 ? 12.943 -8.088 -24.880 1.00 78.88 126 TRP A N 1
ATOM 1013 C CA . TRP A 1 126 ? 12.516 -6.710 -25.157 1.00 78.88 126 TRP A CA 1
ATOM 1014 C C . TRP A 1 126 ? 11.551 -6.577 -26.353 1.00 78.88 126 TRP A C 1
ATOM 1016 O O . TRP A 1 126 ? 10.903 -5.553 -26.517 1.00 78.88 126 TRP A O 1
ATOM 1026 N N . ARG A 1 127 ? 11.454 -7.609 -27.202 1.00 79.56 127 ARG A N 1
ATOM 1027 C CA . ARG A 1 127 ? 10.504 -7.691 -28.323 1.00 79.56 127 ARG A CA 1
ATOM 1028 C C . ARG A 1 127 ? 9.062 -8.019 -27.926 1.00 79.56 127 ARG A C 1
ATOM 1030 O O . ARG A 1 127 ? 8.175 -7.763 -28.728 1.00 79.56 127 ARG A O 1
ATOM 1037 N N . ASN A 1 128 ? 8.856 -8.616 -26.756 1.00 78.75 128 ASN A N 1
ATOM 1038 C CA . ASN A 1 128 ? 7.553 -9.049 -26.246 1.00 78.75 128 ASN A CA 1
ATOM 1039 C C . ASN A 1 128 ? 7.110 -8.204 -25.040 1.00 78.75 128 ASN A C 1
ATOM 1041 O O . ASN A 1 128 ? 6.240 -8.631 -24.287 1.00 78.75 128 ASN A O 1
ATOM 1045 N N . VAL A 1 129 ? 7.754 -7.052 -24.834 1.00 85.19 129 VAL A N 1
ATOM 1046 C CA . VAL A 1 129 ? 7.381 -6.096 -23.788 1.00 85.19 129 VAL A CA 1
ATOM 1047 C C . VAL A 1 129 ? 5.983 -5.585 -24.095 1.00 85.19 129 VAL A C 1
ATOM 1049 O O . VAL A 1 129 ? 5.704 -5.213 -25.238 1.00 85.19 129 VAL A O 1
ATOM 1052 N N . LEU A 1 130 ? 5.113 -5.606 -23.091 1.00 86.44 130 LEU A N 1
ATOM 1053 C CA . LEU A 1 130 ? 3.756 -5.109 -23.221 1.00 86.44 130 LEU A CA 1
ATOM 1054 C C . LEU A 1 130 ? 3.784 -3.585 -23.309 1.00 86.44 130 LEU A C 1
ATOM 1056 O O . LEU A 1 130 ? 4.539 -2.904 -22.612 1.00 86.44 130 LEU A O 1
ATOM 1060 N N . GLU A 1 131 ? 2.942 -3.036 -24.176 1.00 89.00 131 GLU A N 1
ATOM 1061 C CA . GLU A 1 131 ? 2.757 -1.592 -24.243 1.00 89.00 131 GLU A CA 1
ATOM 1062 C C . GLU A 1 131 ? 1.943 -1.097 -23.039 1.00 89.00 131 GLU A C 1
ATOM 1064 O O . GLU A 1 131 ? 1.106 -1.814 -22.490 1.00 89.00 131 GLU A O 1
ATOM 1069 N N . GLU A 1 132 ? 2.121 0.173 -22.661 1.00 84.94 132 GLU A N 1
ATOM 1070 C CA . GLU A 1 132 ? 1.370 0.800 -21.559 1.00 84.94 132 GLU A CA 1
ATOM 1071 C C . GLU A 1 132 ? -0.156 0.749 -21.759 1.00 84.94 132 GLU A C 1
ATOM 1073 O O . GLU A 1 132 ? -0.915 0.809 -20.794 1.00 84.94 132 GLU A O 1
ATOM 1078 N N . SER A 1 133 ? -0.620 0.613 -23.006 1.00 91.00 133 SER A N 1
ATOM 1079 C CA . SER A 1 133 ? -2.038 0.464 -23.353 1.00 91.00 133 SER A CA 1
ATOM 1080 C C . SER A 1 133 ? -2.668 -0.815 -22.784 1.00 91.00 133 SER A C 1
ATOM 1082 O O . SER A 1 133 ? -3.886 -0.873 -22.609 1.00 91.00 133 SER A O 1
ATOM 1084 N N . GLU A 1 134 ? -1.847 -1.812 -22.454 1.00 91.25 134 GLU A N 1
ATOM 1085 C CA . GLU A 1 134 ? -2.267 -3.088 -21.876 1.00 91.25 134 GLU A CA 1
ATOM 1086 C C . GLU A 1 134 ? -2.243 -3.080 -20.338 1.00 91.25 134 GLU A C 1
ATOM 1088 O O . GLU A 1 134 ? -2.638 -4.052 -19.687 1.00 91.25 134 GLU A O 1
ATOM 1093 N N . PHE A 1 135 ? -1.795 -1.979 -19.728 1.00 94.00 135 PHE A N 1
ATOM 1094 C CA . PHE A 1 135 ? -1.696 -1.854 -18.281 1.00 94.00 135 PHE A CA 1
ATOM 1095 C C . PHE A 1 135 ? -3.060 -1.495 -17.694 1.00 94.00 135 PHE A C 1
ATOM 1097 O O . PHE A 1 135 ? -3.892 -0.818 -18.299 1.00 94.00 135 PHE A O 1
ATOM 1104 N N . THR A 1 136 ? -3.301 -1.938 -16.464 1.00 95.31 136 THR A N 1
ATOM 1105 C CA . THR A 1 136 ? -4.546 -1.632 -15.756 1.00 95.31 136 THR A CA 1
ATOM 1106 C C . THR A 1 136 ? -4.365 -0.384 -14.902 1.00 95.31 136 THR A C 1
ATOM 1108 O O . THR A 1 136 ? -3.495 -0.348 -14.033 1.00 95.31 136 THR A O 1
ATOM 1111 N N . LEU A 1 137 ? -5.209 0.628 -15.116 1.00 95.69 137 LEU A N 1
ATOM 1112 C CA . LEU A 1 137 ? -5.291 1.794 -14.238 1.00 95.69 137 LEU A CA 1
ATOM 1113 C C . LEU A 1 137 ? -6.059 1.426 -12.963 1.00 95.69 137 LEU A C 1
ATOM 1115 O O . LEU A 1 137 ? -7.253 1.122 -13.010 1.00 95.69 137 LEU A O 1
ATOM 1119 N N . CYS A 1 138 ? -5.373 1.450 -11.826 1.00 93.06 138 CYS A N 1
ATOM 1120 C CA . CYS A 1 138 ? -5.967 1.157 -10.526 1.00 93.06 138 CYS A CA 1
ATOM 1121 C C . CYS A 1 138 ? -6.594 2.406 -9.883 1.00 93.06 138 CYS A C 1
ATOM 1123 O O . CYS A 1 138 ? -6.417 3.541 -10.327 1.00 93.06 138 CYS A O 1
ATOM 1125 N N . SER A 1 139 ? -7.357 2.196 -8.805 1.00 91.31 139 SER A N 1
ATOM 1126 C CA . SER A 1 139 ? -8.079 3.257 -8.083 1.00 91.31 139 SER A CA 1
ATOM 1127 C C . SER A 1 139 ? -7.179 4.292 -7.402 1.00 91.31 139 SER A C 1
ATOM 1129 O O . SER A 1 139 ? -7.658 5.347 -6.997 1.00 91.31 139 SER A O 1
ATOM 1131 N N . ASP A 1 140 ? -5.899 3.979 -7.232 1.00 88.69 140 ASP A N 1
ATOM 1132 C CA . ASP A 1 140 ? -4.875 4.895 -6.731 1.00 88.69 140 ASP A CA 1
ATOM 1133 C C . ASP A 1 140 ? -4.341 5.849 -7.816 1.00 88.69 140 ASP A C 1
ATOM 1135 O O . ASP A 1 140 ? -3.573 6.757 -7.506 1.00 88.69 140 ASP A O 1
ATOM 1139 N N . GLY A 1 141 ? -4.780 5.681 -9.068 1.00 92.00 141 GLY A N 1
ATOM 1140 C CA . GLY A 1 141 ? -4.334 6.473 -10.210 1.00 92.00 141 GLY A CA 1
ATOM 1141 C C . GLY A 1 141 ? -3.027 5.979 -10.829 1.00 92.00 141 GLY A C 1
ATOM 1142 O O . GLY A 1 141 ? -2.508 6.640 -11.726 1.00 92.00 141 GLY A O 1
ATOM 1143 N N . CYS A 1 142 ? -2.503 4.835 -10.384 1.00 90.19 142 CYS A N 1
ATOM 1144 C CA . CYS A 1 142 ? -1.283 4.240 -10.914 1.00 90.19 142 CYS A CA 1
ATOM 1145 C C . CYS A 1 142 ? -1.599 3.170 -11.971 1.00 90.19 142 CYS A C 1
ATOM 1147 O O . CYS A 1 142 ? -2.602 2.454 -11.885 1.00 90.19 142 CYS A O 1
ATOM 1149 N N . LEU A 1 143 ? -0.719 3.048 -12.968 1.00 93.00 143 LEU A N 1
ATOM 1150 C CA . LEU A 1 143 ? -0.766 1.980 -13.966 1.00 93.00 143 LEU A CA 1
ATOM 1151 C C . LEU A 1 143 ? -0.017 0.749 -13.453 1.00 93.00 143 LEU A C 1
ATOM 1153 O O . LEU A 1 143 ? 1.119 0.849 -12.986 1.00 93.00 143 LEU A O 1
ATOM 1157 N N . TYR A 1 144 ? -0.653 -0.414 -13.569 1.00 92.38 144 TYR A N 1
ATOM 1158 C CA . TYR A 1 144 ? -0.096 -1.694 -13.148 1.00 92.38 144 TYR A CA 1
ATOM 1159 C C . TYR A 1 144 ? 0.003 -2.663 -14.314 1.00 92.38 144 TYR A C 1
ATOM 1161 O O . TYR A 1 144 ? -0.960 -2.872 -15.055 1.00 92.38 144 TYR A O 1
ATOM 1169 N N . HIS A 1 145 ? 1.162 -3.306 -14.418 1.00 94.00 145 HIS A N 1
ATOM 1170 C CA . HIS A 1 145 ? 1.383 -4.390 -15.358 1.00 94.00 145 HIS A CA 1
ATOM 1171 C C . HIS A 1 145 ? 0.446 -5.578 -15.034 1.00 94.00 145 HIS A C 1
ATOM 1173 O O . HIS A 1 145 ? 0.250 -5.893 -13.852 1.00 94.00 145 HIS A O 1
ATOM 1179 N N . PRO A 1 146 ? -0.108 -6.298 -16.031 1.00 93.75 146 PRO A N 1
ATOM 1180 C CA . PRO A 1 146 ? -1.055 -7.399 -15.800 1.00 93.75 146 PRO A CA 1
ATOM 1181 C C . PRO A 1 146 ? -0.545 -8.502 -14.860 1.00 93.75 146 PRO A C 1
ATOM 1183 O O . PRO A 1 146 ? 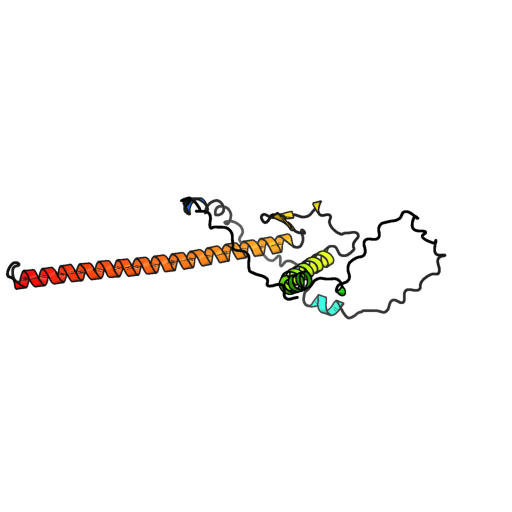-1.308 -9.104 -14.112 1.00 93.75 146 PRO A O 1
ATOM 1186 N N . VAL A 1 147 ? 0.764 -8.750 -14.847 1.00 93.12 147 VAL A N 1
ATOM 1187 C CA . VAL A 1 147 ? 1.395 -9.733 -13.941 1.00 93.12 147 VAL A CA 1
ATOM 1188 C C . VAL A 1 147 ? 1.381 -9.275 -12.482 1.00 93.12 147 VAL A C 1
ATOM 1190 O O . VAL A 1 147 ? 1.309 -10.096 -11.568 1.00 93.12 147 VAL A O 1
ATOM 1193 N N . THR A 1 148 ? 1.464 -7.969 -12.238 1.00 92.06 148 THR A N 1
ATOM 1194 C CA . THR A 1 148 ? 1.622 -7.409 -10.890 1.00 92.06 148 THR A CA 1
ATOM 1195 C C . THR A 1 148 ? 0.306 -6.861 -10.333 1.00 92.06 148 THR A C 1
ATOM 1197 O O . THR A 1 148 ? 0.169 -6.738 -9.111 1.00 92.06 148 THR A O 1
ATOM 1200 N N . VAL A 1 149 ? -0.701 -6.630 -11.189 1.00 94.31 149 VAL A N 1
ATOM 1201 C CA . VAL A 1 149 ? -2.011 -6.081 -10.802 1.00 94.31 149 VAL A CA 1
ATOM 1202 C C . VAL A 1 149 ? -2.736 -6.954 -9.780 1.00 94.31 149 VAL A C 1
ATOM 1204 O O . VAL A 1 149 ? -3.262 -6.442 -8.794 1.00 94.31 149 VAL A O 1
ATOM 1207 N N . GLU A 1 150 ? -2.731 -8.280 -9.942 1.00 92.44 150 GLU A N 1
ATOM 1208 C CA . GLU A 1 150 ? -3.465 -9.158 -9.029 1.00 92.44 150 GLU A CA 1
ATOM 1209 C C . GLU A 1 150 ? -2.853 -9.133 -7.622 1.00 92.44 150 GLU A C 1
ATOM 1211 O O . GLU A 1 150 ? -3.569 -9.048 -6.620 1.00 92.44 150 GLU A O 1
ATOM 1216 N N . ILE A 1 151 ? -1.520 -9.149 -7.541 1.00 91.44 151 ILE A N 1
ATOM 1217 C CA . ILE A 1 151 ? -0.786 -9.041 -6.277 1.00 91.44 151 ILE A CA 1
ATOM 1218 C C . ILE A 1 151 ? -1.100 -7.697 -5.613 1.00 91.44 151 ILE A C 1
ATOM 1220 O O . ILE A 1 151 ? -1.406 -7.655 -4.420 1.00 91.44 151 ILE A O 1
ATOM 1224 N N . HIS A 1 152 ? -1.088 -6.611 -6.387 1.00 92.06 152 HIS A N 1
ATOM 1225 C CA . HIS A 1 152 ? -1.429 -5.284 -5.889 1.00 92.06 152 HIS A CA 1
ATOM 1226 C C . HIS A 1 152 ? -2.864 -5.225 -5.330 1.00 92.06 152 HIS A C 1
ATOM 1228 O O . HIS A 1 152 ? -3.066 -4.805 -4.188 1.00 92.06 152 HIS A O 1
ATOM 1234 N N . LEU A 1 153 ? -3.855 -5.739 -6.066 1.00 92.94 153 LEU A N 1
ATOM 1235 C CA . LEU A 1 153 ? -5.251 -5.782 -5.619 1.00 92.94 153 LEU A CA 1
ATOM 1236 C C . LEU A 1 153 ? -5.436 -6.628 -4.351 1.00 92.94 153 LEU A C 1
ATOM 1238 O O . LEU A 1 153 ? -6.208 -6.255 -3.464 1.00 92.94 153 LEU A O 1
ATOM 1242 N N . ARG A 1 154 ? -4.722 -7.753 -4.225 1.00 93.69 154 ARG A N 1
ATOM 1243 C CA . ARG A 1 154 ? -4.730 -8.571 -3.000 1.00 93.69 154 ARG A CA 1
ATOM 1244 C C . ARG A 1 154 ? -4.171 -7.796 -1.807 1.00 93.69 154 ARG A C 1
ATOM 1246 O O . ARG A 1 154 ? -4.780 -7.822 -0.738 1.00 93.69 154 ARG A O 1
ATOM 1253 N N . ASN A 1 155 ? -3.071 -7.068 -1.995 1.00 92.44 155 ASN A N 1
ATOM 1254 C CA . ASN A 1 155 ? -2.476 -6.239 -0.947 1.00 92.44 155 ASN A CA 1
ATOM 1255 C C . ASN A 1 155 ? -3.427 -5.120 -0.501 1.00 92.44 155 ASN A C 1
ATOM 1257 O O . ASN A 1 155 ? -3.616 -4.929 0.700 1.00 92.44 155 ASN A O 1
ATOM 1261 N N . LEU A 1 156 ? -4.088 -4.439 -1.443 1.00 92.56 156 LEU A N 1
ATOM 1262 C CA . LEU A 1 156 ? -5.096 -3.422 -1.128 1.00 92.56 156 LEU A CA 1
ATOM 1263 C C . LEU A 1 156 ? -6.259 -3.996 -0.312 1.00 92.56 156 LEU A C 1
ATOM 1265 O O . LEU A 1 156 ? -6.644 -3.424 0.708 1.00 92.56 156 LEU A O 1
ATOM 1269 N N . ARG A 1 157 ? -6.795 -5.156 -0.710 1.00 94.38 157 ARG A N 1
ATOM 1270 C CA . ARG A 1 157 ? -7.861 -5.834 0.047 1.00 94.38 157 ARG A CA 1
ATOM 1271 C C . ARG A 1 157 ? -7.400 -6.193 1.459 1.00 94.38 157 ARG A C 1
ATOM 1273 O O . ARG A 1 157 ? -8.123 -5.941 2.419 1.00 94.38 157 ARG A O 1
ATOM 1280 N N . ALA A 1 158 ? -6.188 -6.727 1.607 1.00 94.75 158 ALA A N 1
ATOM 1281 C CA . ALA A 1 158 ? -5.627 -7.059 2.915 1.00 94.75 158 ALA A CA 1
ATOM 1282 C C . ALA A 1 158 ? -5.491 -5.818 3.816 1.00 94.75 158 ALA A C 1
ATOM 1284 O O . ALA A 1 158 ? -5.846 -5.869 4.995 1.00 94.75 158 ALA A O 1
ATOM 1285 N N . GLN A 1 159 ? -5.051 -4.686 3.259 1.00 94.50 159 GLN A N 1
ATOM 1286 C CA . GLN A 1 159 ? -4.980 -3.414 3.981 1.00 94.50 159 GLN A CA 1
ATOM 1287 C C . GLN A 1 159 ? -6.365 -2.922 4.419 1.00 94.50 159 GLN A C 1
ATOM 1289 O O . GLN A 1 159 ? -6.535 -2.526 5.571 1.00 94.50 159 GLN A O 1
ATOM 1294 N N . GLN A 1 160 ? -7.371 -2.994 3.543 1.00 94.50 160 GLN A N 1
ATOM 1295 C CA . GLN A 1 160 ? -8.748 -2.614 3.878 1.00 94.50 160 GLN A CA 1
ATOM 1296 C C . GLN A 1 160 ? -9.309 -3.462 5.026 1.00 94.50 160 GLN A C 1
ATOM 1298 O O . GLN A 1 160 ? -9.885 -2.919 5.969 1.00 94.50 160 GLN A O 1
ATOM 1303 N N . VAL A 1 161 ? -9.085 -4.778 4.991 1.00 97.00 161 VAL A N 1
ATOM 1304 C CA . VAL A 1 161 ? -9.485 -5.693 6.071 1.00 97.00 161 VAL A CA 1
ATOM 1305 C C . VAL A 1 161 ? -8.765 -5.348 7.377 1.00 97.00 161 VAL A C 1
ATOM 1307 O O . VAL A 1 161 ? -9.400 -5.274 8.429 1.00 97.00 161 VAL A O 1
ATOM 1310 N N . ALA A 1 162 ? -7.457 -5.085 7.330 1.00 96.31 162 ALA A N 1
ATOM 1311 C CA . ALA A 1 162 ? -6.685 -4.705 8.511 1.00 96.31 162 ALA A CA 1
ATOM 1312 C C . ALA A 1 162 ? -7.195 -3.396 9.139 1.00 96.31 162 ALA A C 1
ATOM 1314 O O . ALA A 1 162 ? -7.359 -3.320 10.359 1.00 96.31 162 ALA A O 1
ATOM 1315 N N . LEU A 1 163 ? -7.509 -2.390 8.317 1.00 96.88 163 LEU A N 1
ATOM 1316 C CA . LEU A 1 163 ? -8.084 -1.123 8.771 1.00 96.88 163 LEU A CA 1
ATOM 1317 C C . LEU A 1 163 ? -9.483 -1.305 9.370 1.00 96.88 163 LEU A C 1
ATOM 1319 O O . LEU A 1 163 ? -9.767 -0.746 10.431 1.00 96.88 163 LEU A O 1
ATOM 1323 N N . ALA A 1 164 ? -10.337 -2.117 8.743 1.00 96.88 164 ALA A N 1
ATOM 1324 C CA . ALA A 1 164 ? -11.663 -2.436 9.268 1.00 96.88 164 ALA A CA 1
ATOM 1325 C C . ALA A 1 164 ? -11.574 -3.139 10.635 1.00 96.88 164 ALA A C 1
ATOM 1327 O O . ALA A 1 164 ? -12.264 -2.754 11.582 1.00 96.88 164 ALA A O 1
ATOM 1328 N N . ASN A 1 165 ? -10.662 -4.105 10.774 1.00 97.50 165 ASN A N 1
ATOM 1329 C CA . ASN A 1 165 ? -10.412 -4.800 12.036 1.00 97.50 165 ASN A CA 1
ATOM 1330 C C . ASN A 1 165 ? -9.891 -3.847 13.121 1.00 97.50 165 ASN A C 1
ATOM 1332 O O . ASN A 1 165 ? -10.372 -3.877 14.255 1.00 97.50 165 ASN A O 1
ATOM 1336 N N . ALA A 1 166 ? -8.953 -2.958 12.783 1.00 97.50 166 ALA A N 1
ATOM 1337 C CA . ALA A 1 166 ? -8.450 -1.948 13.711 1.00 97.50 166 ALA A CA 1
ATOM 1338 C C . ALA A 1 166 ? -9.570 -1.002 14.183 1.00 97.50 166 ALA A C 1
ATOM 1340 O O . ALA A 1 166 ? -9.698 -0.739 15.381 1.00 97.50 166 ALA A O 1
ATOM 1341 N N . ALA A 1 167 ? -10.430 -0.545 13.269 1.00 97.31 167 ALA A N 1
ATOM 1342 C CA . ALA A 1 167 ? -11.580 0.293 13.599 1.00 97.31 167 ALA A CA 1
ATOM 1343 C C . ALA A 1 167 ? -12.580 -0.428 14.522 1.00 97.31 167 ALA A C 1
ATOM 1345 O O . ALA A 1 167 ? -13.067 0.162 15.492 1.00 97.31 167 ALA A O 1
ATOM 1346 N N . ALA A 1 168 ? -12.841 -1.716 14.275 1.00 97.31 168 ALA A N 1
ATOM 1347 C CA . ALA A 1 168 ? -13.708 -2.532 15.121 1.00 97.31 168 ALA A CA 1
ATOM 1348 C C . ALA A 1 168 ? -13.158 -2.665 16.552 1.00 97.31 168 ALA A C 1
ATOM 1350 O O . ALA A 1 168 ? -13.907 -2.497 17.518 1.00 97.31 168 ALA A O 1
ATOM 1351 N N . LEU A 1 169 ? -11.848 -2.888 16.712 1.00 97.25 169 LEU A N 1
ATOM 1352 C CA . LEU A 1 169 ? -11.207 -2.957 18.031 1.00 97.25 169 LEU A CA 1
ATOM 1353 C C . LEU A 1 169 ? -11.341 -1.641 18.807 1.00 97.25 169 LEU A C 1
ATOM 1355 O O . LEU A 1 169 ? -11.706 -1.651 19.987 1.00 97.25 169 LEU A O 1
ATOM 1359 N N . VAL A 1 170 ? -11.132 -0.505 18.138 1.00 97.69 170 VAL A N 1
ATOM 1360 C CA . VAL A 1 170 ? -11.326 0.823 18.742 1.00 97.69 170 VAL A CA 1
ATOM 1361 C C . VAL A 1 170 ? -12.782 1.015 19.181 1.00 97.69 170 VAL A C 1
ATOM 1363 O O . VAL A 1 170 ? -13.039 1.481 20.296 1.00 97.69 170 VAL A O 1
ATOM 1366 N N . ALA A 1 171 ? -13.753 0.612 18.357 1.00 96.00 171 ALA A N 1
ATOM 1367 C CA . ALA A 1 171 ? -15.172 0.706 18.699 1.00 96.00 171 ALA A CA 1
ATOM 1368 C C . ALA A 1 171 ? -15.535 -0.146 19.931 1.00 96.00 171 ALA A C 1
ATOM 1370 O O . ALA A 1 171 ? -16.245 0.325 20.829 1.00 96.00 171 ALA A O 1
ATOM 1371 N N . VAL A 1 172 ? -15.007 -1.371 20.020 1.00 97.06 172 VAL A N 1
ATOM 1372 C CA . VAL A 1 172 ? -15.185 -2.255 21.184 1.00 97.06 172 VAL A CA 1
ATOM 1373 C C . VAL A 1 172 ? -14.609 -1.616 22.449 1.00 97.06 172 VAL A C 1
ATOM 1375 O O . VAL A 1 172 ? -15.273 -1.603 23.492 1.00 97.06 172 VAL A O 1
ATOM 1378 N N . GLU A 1 173 ? -13.418 -1.023 22.372 1.00 97.12 173 GLU A N 1
ATOM 1379 C CA . GLU A 1 173 ? -12.787 -0.368 23.517 1.00 97.12 173 GLU A CA 1
ATOM 1380 C C . GLU A 1 173 ? -13.596 0.847 24.005 1.00 97.12 173 GLU A C 1
ATOM 1382 O O . GLU A 1 173 ? -13.846 1.004 25.208 1.00 97.12 173 GLU A O 1
ATOM 1387 N N . VAL A 1 174 ? -14.069 1.686 23.079 1.00 96.19 174 VAL A N 1
ATOM 1388 C CA . VAL A 1 174 ? -14.926 2.841 23.386 1.00 96.19 174 VAL A CA 1
ATOM 1389 C C . VAL A 1 174 ? -16.222 2.389 24.064 1.00 96.19 174 VAL A C 1
ATOM 1391 O O . VAL A 1 174 ? -16.619 2.957 25.089 1.00 96.19 174 VAL A O 1
ATOM 1394 N N . ASN A 1 175 ? -16.862 1.340 23.548 1.00 95.50 175 ASN A N 1
ATOM 1395 C CA . ASN A 1 175 ? -18.094 0.797 24.117 1.00 95.50 175 ASN A CA 1
ATOM 1396 C C . ASN A 1 175 ? -17.870 0.170 25.501 1.00 95.50 175 ASN A C 1
ATOM 1398 O O . ASN A 1 175 ? -18.681 0.375 26.408 1.00 95.50 175 ASN A O 1
ATOM 1402 N N . SER A 1 176 ? -16.740 -0.508 25.714 1.00 94.38 176 SER A N 1
ATOM 1403 C CA . SER A 1 176 ? -16.336 -1.024 27.028 1.00 94.38 176 SER A CA 1
ATOM 1404 C C . SER A 1 176 ? -16.169 0.105 28.053 1.00 94.38 176 SER A C 1
ATOM 1406 O O . SER A 1 176 ? -16.720 0.043 29.157 1.00 94.38 176 SER A O 1
ATOM 1408 N N . LYS A 1 177 ? -15.498 1.202 27.677 1.00 93.06 177 LYS A N 1
ATOM 1409 C CA . LYS A 1 177 ? -15.343 2.388 28.539 1.00 93.06 177 LYS A CA 1
ATOM 1410 C C . LYS A 1 177 ? -16.689 3.048 28.861 1.00 93.06 177 LYS A C 1
ATOM 1412 O O . LYS A 1 177 ? -16.927 3.399 30.019 1.00 93.06 177 LYS A O 1
ATOM 1417 N N . LYS A 1 178 ? -17.590 3.182 27.879 1.00 92.38 178 LYS A N 1
ATOM 1418 C CA . LYS A 1 178 ? -18.955 3.706 28.092 1.00 92.38 178 LYS A CA 1
ATOM 1419 C C . LYS A 1 178 ? -19.740 2.843 29.081 1.00 92.38 178 LYS A C 1
ATOM 1421 O O . LYS A 1 178 ? -20.314 3.383 30.026 1.00 92.38 178 LYS A O 1
ATOM 1426 N N . ARG A 1 179 ? -19.698 1.515 28.922 1.00 91.62 179 ARG A N 1
ATOM 1427 C CA . ARG A 1 179 ? -20.336 0.562 29.845 1.00 91.62 179 ARG A CA 1
ATOM 1428 C C . ARG A 1 179 ? -19.812 0.716 31.272 1.00 91.62 179 ARG A C 1
ATOM 1430 O O . ARG A 1 179 ? -20.619 0.865 32.184 1.00 91.62 179 ARG A O 1
ATOM 1437 N N . LYS A 1 180 ? -18.489 0.789 31.464 1.00 91.50 180 LYS A N 1
ATOM 1438 C CA . LYS A 1 180 ? -17.879 1.005 32.792 1.00 91.50 180 LYS A CA 1
ATOM 1439 C C . LYS A 1 180 ? -18.335 2.317 33.443 1.00 91.50 180 LYS A C 1
ATOM 1441 O O . LYS A 1 180 ? -18.627 2.355 34.638 1.00 91.50 180 LYS A O 1
ATOM 1446 N N . ARG A 1 181 ? -18.442 3.404 32.671 1.00 88.75 181 ARG A N 1
ATOM 1447 C CA . ARG A 1 181 ? -18.961 4.689 33.177 1.00 88.75 181 ARG A CA 1
ATOM 1448 C C . ARG A 1 181 ? -20.432 4.591 33.580 1.00 88.75 181 ARG A C 1
ATOM 1450 O O . ARG A 1 181 ? -20.784 5.051 34.662 1.00 88.75 181 ARG A O 1
ATOM 1457 N N . ALA A 1 182 ? -21.265 3.950 32.760 1.00 88.50 182 ALA A N 1
ATOM 1458 C CA . ALA A 1 182 ? -22.678 3.739 33.072 1.00 88.50 182 ALA A CA 1
ATOM 1459 C C . ALA A 1 182 ? -22.859 2.918 34.360 1.00 88.50 182 ALA A C 1
ATOM 1461 O O . ALA A 1 182 ? -23.629 3.312 35.236 1.00 88.50 182 ALA A O 1
ATOM 1462 N N . THR A 1 183 ? -22.085 1.841 34.540 1.00 89.06 183 THR A N 1
ATOM 1463 C CA . THR A 1 183 ? -22.121 1.044 35.778 1.00 89.06 183 THR A CA 1
ATOM 1464 C C . THR A 1 183 ? -21.680 1.851 36.999 1.00 89.06 183 THR A C 1
ATOM 1466 O O . THR A 1 183 ? -22.296 1.739 38.059 1.00 89.06 183 THR A O 1
ATOM 1469 N N . HIS A 1 184 ? -20.667 2.716 36.862 1.00 86.88 184 HIS A N 1
ATOM 1470 C CA . HIS A 1 184 ? -20.251 3.608 37.947 1.00 86.88 184 HIS A CA 1
ATOM 1471 C C . HIS A 1 184 ? -21.350 4.609 38.330 1.00 86.88 184 HIS A C 1
ATOM 1473 O O . HIS A 1 184 ? -21.611 4.767 39.523 1.00 86.88 184 HIS A O 1
ATOM 1479 N N . LEU A 1 185 ? -22.036 5.219 37.357 1.00 88.19 185 LEU A N 1
ATOM 1480 C CA . LEU A 1 185 ? -23.139 6.157 37.610 1.00 88.19 185 LEU A CA 1
ATOM 1481 C C . LEU A 1 185 ? -24.303 5.487 38.354 1.00 88.19 185 LEU A C 1
ATOM 1483 O O . LEU A 1 185 ? -24.739 5.994 39.387 1.00 88.19 185 LEU A O 1
ATOM 1487 N N . ILE A 1 186 ? -24.737 4.305 37.902 1.00 88.25 186 ILE A N 1
ATOM 1488 C CA . ILE A 1 186 ? -25.808 3.532 38.556 1.00 88.25 186 ILE A CA 1
ATOM 1489 C C . ILE A 1 186 ? -25.401 3.140 39.989 1.00 88.25 186 ILE A C 1
ATOM 1491 O O . ILE A 1 186 ? -26.187 3.260 40.934 1.00 88.25 186 ILE A O 1
ATOM 1495 N N . SER A 1 187 ? -24.149 2.714 40.191 1.00 88.25 187 SER A N 1
ATOM 1496 C CA . SER A 1 187 ? -23.641 2.364 41.527 1.00 88.25 187 SER A CA 1
ATOM 1497 C C . SER A 1 187 ? -23.555 3.572 42.474 1.00 88.25 187 SER A C 1
ATOM 1499 O O . SER A 1 187 ? -23.788 3.443 43.677 1.00 88.25 187 SER A O 1
ATOM 1501 N N . GLY A 1 188 ? -23.243 4.758 41.942 1.00 87.69 188 GLY A N 1
ATOM 1502 C CA . GLY A 1 188 ? -23.196 6.001 42.706 1.00 87.69 188 GLY A CA 1
ATOM 1503 C C . GLY A 1 188 ? -24.587 6.443 43.151 1.00 87.69 188 GLY A C 1
ATOM 1504 O O . GLY A 1 188 ? -24.786 6.768 44.323 1.00 87.69 188 GLY A O 1
ATOM 1505 N N . GLU A 1 189 ? -25.561 6.381 42.244 1.00 90.25 189 GLU A N 1
ATOM 1506 C CA . GLU A 1 189 ? -26.938 6.788 42.526 1.00 90.25 189 GLU A CA 1
ATOM 1507 C C . GLU A 1 189 ? -27.617 5.848 43.532 1.00 90.25 189 GLU A C 1
ATOM 1509 O O . GLU A 1 189 ? -28.198 6.292 44.521 1.00 90.25 189 GLU A O 1
ATOM 1514 N N . THR A 1 190 ? -27.432 4.533 43.388 1.00 90.12 190 THR A N 1
ATOM 1515 C CA . THR A 1 190 ? -27.946 3.552 44.363 1.00 90.12 190 THR A CA 1
ATOM 1516 C C . THR A 1 190 ? -27.356 3.743 45.76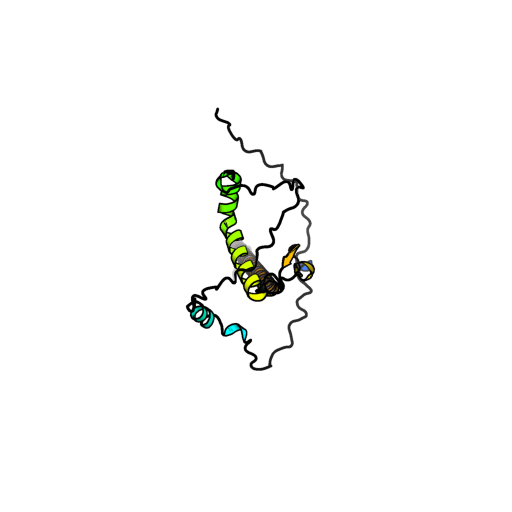6 1.00 90.12 190 THR A C 1
ATOM 1518 O O . THR A 1 190 ? -28.075 3.599 46.762 1.00 90.12 190 THR A O 1
ATOM 1521 N N . ARG A 1 191 ? -26.073 4.127 45.885 1.00 89.31 191 ARG A N 1
ATOM 1522 C CA . ARG A 1 191 ? -25.467 4.502 47.178 1.00 89.31 191 ARG A CA 1
ATOM 1523 C C . ARG A 1 191 ? -26.083 5.778 47.754 1.00 89.31 191 ARG A C 1
ATOM 1525 O O . ARG A 1 191 ? -26.345 5.809 48.958 1.00 89.31 191 ARG A O 1
ATOM 1532 N N . ARG A 1 192 ? -26.339 6.803 46.931 1.00 90.75 192 ARG A N 1
ATOM 1533 C CA . ARG A 1 192 ? -26.997 8.050 47.368 1.00 90.75 192 ARG A CA 1
ATOM 1534 C C . ARG A 1 192 ? -28.403 7.788 47.899 1.00 90.75 192 ARG A C 1
ATOM 1536 O O . ARG A 1 192 ? -28.701 8.220 49.012 1.00 90.75 192 ARG A O 1
ATOM 1543 N N . ILE A 1 193 ? -29.211 7.020 47.165 1.00 92.50 193 ILE A N 1
ATOM 1544 C CA . ILE A 1 193 ? -30.575 6.646 47.564 1.00 92.50 193 ILE A CA 1
ATOM 1545 C C . ILE A 1 193 ? -30.554 5.864 48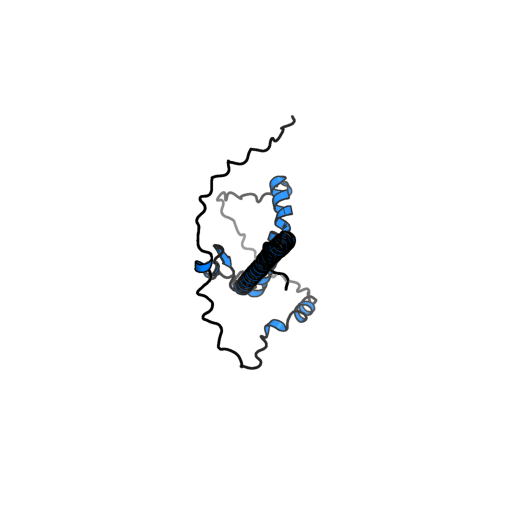.885 1.00 92.50 193 ILE A C 1
ATOM 1547 O O . ILE A 1 193 ? -31.239 6.247 49.834 1.00 92.50 193 ILE A O 1
ATOM 1551 N N . ARG A 1 194 ? -29.711 4.826 49.017 1.00 91.25 194 ARG A N 1
ATOM 1552 C CA . ARG A 1 194 ? -29.572 4.082 50.289 1.00 91.25 194 ARG A CA 1
ATOM 1553 C C . ARG A 1 194 ? -29.142 4.981 51.449 1.00 91.25 194 ARG A C 1
ATOM 1555 O O . ARG A 1 194 ? -29.644 4.826 52.559 1.00 91.25 194 ARG A O 1
ATOM 1562 N N . GLY A 1 195 ? -28.217 5.911 51.208 1.00 92.88 195 GLY A N 1
ATOM 1563 C CA . GLY A 1 195 ? -27.781 6.885 52.209 1.00 92.88 195 GLY A CA 1
ATOM 1564 C C . GLY A 1 195 ? -28.906 7.825 52.651 1.00 92.88 195 GLY A C 1
ATOM 1565 O O . GLY A 1 195 ? -29.045 8.086 53.844 1.00 92.88 195 GLY A O 1
ATOM 1566 N N . ALA A 1 196 ? -29.739 8.291 51.716 1.00 92.38 196 ALA A N 1
ATOM 1567 C CA . ALA A 1 196 ? -30.909 9.113 52.017 1.00 92.38 196 ALA A CA 1
ATOM 1568 C C . ALA A 1 196 ? -31.941 8.349 52.861 1.00 92.38 196 ALA A C 1
ATOM 1570 O O . ALA A 1 196 ? -32.366 8.856 53.895 1.00 92.38 196 ALA A O 1
ATOM 1571 N N . PHE A 1 197 ? -32.254 7.102 52.496 1.00 92.56 197 PHE A N 1
ATOM 1572 C CA . PHE A 1 197 ? -33.141 6.238 53.285 1.00 92.56 197 PHE A CA 1
ATOM 1573 C C . PHE A 1 197 ? -32.628 6.003 54.710 1.00 92.56 197 PHE A C 1
ATOM 1575 O O . PHE A 1 197 ? -33.404 6.076 55.661 1.00 92.56 197 PHE A O 1
ATOM 1582 N N . LYS A 1 198 ? -31.319 5.763 54.881 1.00 91.31 198 LYS A N 1
ATOM 1583 C CA . LYS A 1 198 ? -30.708 5.629 56.215 1.00 91.31 198 LYS A CA 1
ATOM 1584 C C . LYS A 1 198 ? -30.882 6.896 57.056 1.00 91.31 198 LYS A C 1
ATOM 1586 O O . LYS A 1 198 ? -31.224 6.787 58.229 1.00 91.31 198 LYS A O 1
ATOM 1591 N N . ARG A 1 199 ? -30.685 8.080 56.464 1.00 92.19 199 ARG A N 1
ATOM 1592 C CA . ARG A 1 199 ? -30.888 9.367 57.154 1.00 92.19 199 ARG A CA 1
ATOM 1593 C C . ARG A 1 199 ? -32.349 9.587 57.540 1.00 92.19 199 ARG A C 1
ATOM 1595 O O . ARG A 1 199 ? -32.608 9.927 58.684 1.00 92.19 199 ARG A O 1
ATOM 1602 N N . LEU A 1 200 ? -33.287 9.329 56.628 1.00 92.50 200 LEU A N 1
ATOM 1603 C CA . LEU A 1 200 ? -34.724 9.470 56.895 1.00 92.50 200 LEU A CA 1
ATOM 1604 C C . LEU A 1 200 ? -35.217 8.530 58.008 1.00 92.50 200 LEU A C 1
ATOM 1606 O O . LEU A 1 200 ? -36.053 8.927 58.817 1.00 92.50 200 LEU A O 1
ATOM 1610 N N . ARG A 1 201 ? -34.684 7.302 58.099 1.00 90.12 201 ARG A N 1
ATOM 1611 C CA . ARG A 1 201 ? -34.966 6.416 59.243 1.00 90.12 201 ARG A CA 1
ATOM 1612 C C . ARG A 1 201 ? -34.395 6.966 60.548 1.00 90.12 201 ARG A C 1
ATOM 1614 O O . ARG A 1 201 ? -35.085 6.944 61.558 1.00 90.12 201 ARG A O 1
ATOM 1621 N N . ALA A 1 202 ? -33.164 7.479 60.532 1.00 90.12 202 ALA A N 1
ATOM 1622 C CA . ALA A 1 202 ? -32.527 8.027 61.731 1.00 90.12 202 ALA A CA 1
ATOM 1623 C C . ALA A 1 202 ? -33.281 9.239 62.310 1.00 90.12 202 ALA A C 1
ATOM 1625 O O . ALA A 1 202 ? -33.260 9.442 63.518 1.00 90.12 202 ALA A O 1
ATOM 1626 N N . THR A 1 203 ? -33.976 10.019 61.475 1.00 95.81 203 THR A N 1
ATOM 1627 C CA . THR A 1 203 ? -34.794 11.161 61.918 1.00 95.81 203 THR A CA 1
ATOM 1628 C C . THR A 1 203 ? -36.218 10.781 62.338 1.00 95.81 203 THR A C 1
ATOM 1630 O O . THR A 1 203 ? -37.010 11.672 62.624 1.00 95.81 203 THR A O 1
ATOM 1633 N N . GLY A 1 204 ? -36.586 9.492 62.325 1.00 93.00 204 GLY A N 1
ATOM 1634 C CA . GLY A 1 204 ? -37.950 9.034 62.626 1.00 93.00 204 GLY A CA 1
ATOM 1635 C C . GLY A 1 204 ? -38.985 9.361 61.542 1.00 93.00 204 GLY A C 1
ATOM 1636 O O . GLY A 1 204 ? -40.178 9.178 61.758 1.00 93.00 204 GLY A O 1
ATOM 1637 N N . ALA A 1 205 ? -38.546 9.829 60.367 1.00 91.50 205 ALA A N 1
ATOM 1638 C CA . ALA A 1 205 ? -39.437 10.182 59.257 1.00 91.50 205 ALA A CA 1
ATOM 1639 C C . ALA A 1 205 ? -39.959 8.951 58.495 1.00 91.50 205 ALA A C 1
ATOM 1641 O O . ALA A 1 205 ? -40.904 9.055 57.717 1.00 91.50 205 ALA A O 1
ATOM 1642 N N . LEU A 1 206 ? -39.336 7.787 58.696 1.00 88.44 206 LEU A N 1
ATOM 1643 C CA . LEU A 1 206 ? -39.782 6.504 58.159 1.00 88.44 206 LEU A CA 1
ATOM 1644 C C . LEU A 1 206 ? -40.004 5.514 59.308 1.00 88.44 206 LEU A C 1
ATOM 1646 O O . LEU A 1 206 ? -39.176 5.478 60.223 1.00 88.44 206 LEU A O 1
ATOM 1650 N N . PRO A 1 207 ? -41.068 4.691 59.252 1.00 82.31 207 PRO A N 1
ATOM 1651 C CA . PRO A 1 207 ? -41.344 3.707 60.288 1.00 82.31 207 PRO A CA 1
ATOM 1652 C C . PRO A 1 207 ? -40.214 2.666 60.374 1.00 82.31 207 PRO A C 1
ATOM 1654 O O . PRO A 1 207 ? -39.599 2.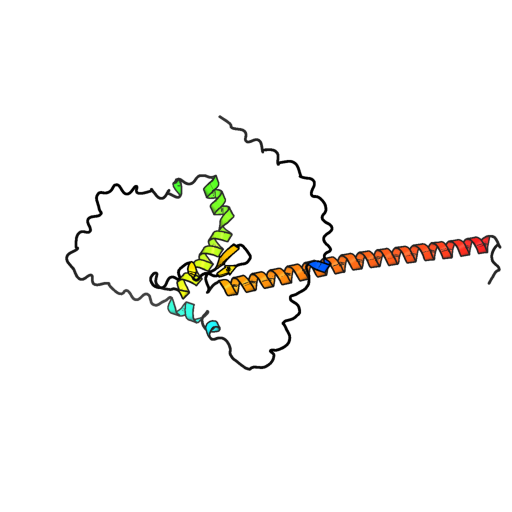332 59.348 1.00 82.31 207 PRO A O 1
ATOM 1657 N N . PRO A 1 208 ? -39.918 2.153 61.583 1.00 78.06 208 PRO A N 1
ATOM 1658 C CA . PRO A 1 208 ? -39.017 1.022 61.739 1.00 78.06 208 PRO A CA 1
ATOM 1659 C C . PRO A 1 208 ? -39.619 -0.191 61.019 1.00 78.06 208 PRO A C 1
ATOM 1661 O O . PRO A 1 208 ? -40.831 -0.400 61.050 1.00 78.06 208 PRO A O 1
ATOM 1664 N N . GLN A 1 209 ? -38.763 -0.929 60.314 1.00 76.00 209 GLN A N 1
ATOM 1665 C CA . GLN A 1 209 ? -39.131 -2.210 59.710 1.00 76.00 209 GLN A CA 1
ATOM 1666 C C . GLN A 1 209 ? -39.059 -3.325 60.738 1.00 76.00 209 GLN A C 1
ATOM 1668 O O . GLN A 1 209 ? -38.162 -3.229 61.608 1.00 76.00 209 GLN A O 1
#